Protein AF-0000000070344244 (afdb_homodimer)

Organism: NCBI:txid109376

Secondary structure (DSSP, 8-state):
---------GGGGSTTTTTHHHHHHHHHHHHHHHHHHHHHH--HHHHHHHHHHHT-GGGHHHHHHHHHHHHHTS-HHHHHHHHHHHHHHHHHT--HHHHHHHHHHHHS--/---------GGGGSTTTTTHHHHHHHHHHHHHHHHHHHHHH--HHHHHHHHHHHT-GGGHHHHHHHHHHHHHTS-HHHHHHHHHHHHHHHHHT--HHHHHHHHHHHHS--

Radius of gyration: 23.94 Å; Cα contacts (8 Å, |Δi|>4): 164; chains: 2; bounding box: 41×45×118 Å

Sequence (220 aa):
MAKGFSRVDQDAFKGGSDRIGGDLPRYKKDTVTIIQEYFLSDDILELIRSLENLGSLEYNSVFLKKLITLAMDRKNKEKEMASVLLSALHMEMFSTEDFINGFIMLLESTMAKGFSRVDQDAFKGGSDRIGGDLPRYKKDTVTIIQEYFLSDDILELIRSLENLGSLEYNSVFLKKLITLAMDRKNKEKEMASVLLSALHMEMFSTEDFINGFIMLLEST

pLDDT: mean 83.76, std 24.04, range [24.91, 98.75]

Structure (mmCIF, N/CA/C/O backbone):
data_AF-0000000070344244-model_v1
#
loop_
_entity.id
_entity.type
_entity.pdbx_description
1 polymer 'MI domain-containing protein'
#
loop_
_atom_site.group_PDB
_atom_site.id
_atom_site.type_symbol
_atom_site.label_atom_id
_atom_site.label_alt_id
_atom_site.label_comp_id
_atom_site.label_asym_id
_atom_site.label_entity_id
_atom_site.label_seq_id
_atom_site.pdbx_PDB_ins_code
_atom_site.Cartn_x
_atom_site.Cartn_y
_atom_site.Cartn_z
_atom_site.occupancy
_atom_site.B_iso_or_equiv
_atom_site.auth_seq_id
_atom_site.auth_comp_id
_atom_site.auth_asym_id
_atom_site.auth_atom_id
_atom_site.pdbx_PDB_model_num
ATOM 1 N N . MET A 1 1 ? 22.344 3.498 61.562 1 25.75 1 MET A N 1
ATOM 2 C CA . MET A 1 1 ? 22.719 4.395 60.469 1 25.75 1 MET A CA 1
ATOM 3 C C . MET A 1 1 ? 22.031 3.977 59.156 1 25.75 1 MET A C 1
ATOM 5 O O . MET A 1 1 ? 22.641 4.02 58.094 1 25.75 1 MET A O 1
ATOM 9 N N . ALA A 1 2 ? 20.844 3.326 59.219 1 33.41 2 ALA A N 1
ATOM 10 C CA . ALA A 1 2 ? 20.125 2.596 58.188 1 33.41 2 ALA A CA 1
ATOM 11 C C . ALA A 1 2 ? 19.531 3.551 57.156 1 33.41 2 ALA A C 1
ATOM 13 O O . ALA A 1 2 ? 18.656 4.359 57.469 1 33.41 2 ALA A O 1
ATOM 14 N N . LYS A 1 3 ? 20.469 4.062 56.188 1 31.09 3 LYS A N 1
ATOM 15 C CA . LYS A 1 3 ? 20.156 5.008 55.125 1 31.09 3 LYS A CA 1
ATOM 16 C C . LYS A 1 3 ? 18.891 4.602 54.375 1 31.09 3 LYS A C 1
ATOM 18 O O . LYS A 1 3 ? 18.578 3.416 54.281 1 31.09 3 LYS A O 1
ATOM 23 N N . GLY A 1 4 ? 17.828 5.527 54.25 1 28.33 4 GLY A N 1
ATOM 24 C CA . GLY A 1 4 ? 16.531 5.73 53.625 1 28.33 4 GLY A CA 1
ATOM 25 C C . GLY A 1 4 ? 16.516 5.367 52.156 1 28.33 4 GLY A C 1
ATOM 26 O O . GLY A 1 4 ? 17.297 5.902 51.375 1 28.33 4 GLY A O 1
ATOM 27 N N . PHE A 1 5 ? 16.312 4.094 51.781 1 34.47 5 PHE A N 1
ATOM 28 C CA . PHE A 1 5 ? 16.078 3.602 50.438 1 34.47 5 PHE A CA 1
ATOM 29 C C . PHE A 1 5 ? 15.109 4.512 49.688 1 34.47 5 PHE A C 1
ATOM 31 O O . PHE A 1 5 ? 13.984 4.723 50.125 1 34.47 5 PHE A O 1
ATOM 38 N N . SER A 1 6 ? 15.633 5.734 49.156 1 33.38 6 SER A N 1
ATOM 39 C CA . SER A 1 6 ? 14.961 6.723 48.312 1 33.38 6 SER A CA 1
ATOM 40 C C . SER A 1 6 ? 14.125 6.051 47.219 1 33.38 6 SER A C 1
ATOM 42 O O . SER A 1 6 ? 14.625 5.195 46.5 1 33.38 6 SER A O 1
ATOM 44 N N . ARG A 1 7 ? 12.828 5.852 47.406 1 29.38 7 ARG A N 1
ATOM 45 C CA . ARG A 1 7 ? 11.734 5.504 46.531 1 29.38 7 ARG A CA 1
ATOM 46 C C . ARG A 1 7 ? 11.836 6.266 45.219 1 29.38 7 ARG A C 1
ATOM 48 O O . ARG A 1 7 ? 11.727 7.492 45.188 1 29.38 7 ARG A O 1
ATOM 55 N N . VAL A 1 8 ? 12.797 5.902 44.312 1 34.31 8 VAL A N 1
ATOM 56 C CA . VAL A 1 8 ? 12.883 6.375 42.938 1 34.31 8 VAL A CA 1
ATOM 57 C C . VAL A 1 8 ? 11.492 6.426 42.312 1 34.31 8 VAL A C 1
ATOM 59 O O . VAL A 1 8 ? 10.734 5.453 42.406 1 34.31 8 VAL A O 1
ATOM 62 N N . ASP A 1 9 ? 10.828 7.664 42.281 1 32.53 9 ASP A N 1
ATOM 63 C CA . ASP A 1 9 ? 9.555 8.07 41.688 1 32.53 9 ASP A CA 1
ATOM 64 C C . ASP A 1 9 ? 9.438 7.566 40.25 1 32.53 9 ASP A C 1
ATOM 66 O O . ASP A 1 9 ? 10.258 7.902 39.406 1 32.53 9 ASP A O 1
ATOM 70 N N . GLN A 1 10 ? 9.031 6.359 40 1 33.34 10 GLN A N 1
ATOM 71 C CA . GLN A 1 10 ? 8.609 5.727 38.75 1 33.34 10 GLN A CA 1
ATOM 72 C C . GLN A 1 10 ? 7.703 6.648 37.938 1 33.34 10 GLN A C 1
ATOM 74 O O . GLN A 1 10 ? 7.105 6.227 36.938 1 33.34 10 GLN A O 1
ATOM 79 N N . ASP A 1 11 ? 7.266 7.828 38.469 1 34.16 11 ASP A N 1
ATOM 80 C CA . ASP A 1 11 ? 6.281 8.656 37.781 1 34.16 11 ASP A CA 1
ATOM 81 C C . ASP A 1 11 ? 6.836 9.18 36.469 1 34.16 11 ASP A C 1
ATOM 83 O O . ASP A 1 11 ? 6.148 9.898 35.75 1 34.16 11 ASP A O 1
ATOM 87 N N . ALA A 1 12 ? 8.18 9.234 36.344 1 34.59 12 ALA A N 1
ATOM 88 C CA . ALA A 1 12 ? 8.617 9.953 35.125 1 34.59 12 ALA A CA 1
ATOM 89 C C . ALA A 1 12 ? 8.086 9.289 33.875 1 34.59 12 ALA A C 1
ATOM 91 O O . ALA A 1 12 ? 8.156 9.867 32.781 1 34.59 12 ALA A O 1
ATOM 92 N N . PHE A 1 13 ? 7.949 7.957 33.875 1 37.44 13 PHE A N 1
ATOM 93 C CA . PHE A 1 13 ? 7.605 7.309 32.625 1 37.44 13 PHE A CA 1
ATOM 94 C C . PHE A 1 13 ? 6.172 7.629 32.219 1 37.44 13 PHE A C 1
ATOM 96 O O . PHE A 1 13 ? 5.734 7.273 31.125 1 37.44 13 PHE A O 1
ATOM 103 N N . LYS A 1 14 ? 5.18 7.953 33.031 1 38.22 14 LYS A N 1
ATOM 104 C CA . LYS A 1 14 ? 3.775 8.188 32.719 1 38.22 14 LYS A CA 1
ATOM 105 C C . LYS A 1 14 ? 3.6 9.453 31.875 1 38.22 14 LYS A C 1
ATOM 107 O O . LYS A 1 14 ? 2.494 9.75 31.422 1 38.22 14 LYS A O 1
ATOM 112 N N . GLY A 1 15 ? 4.34 10.492 32.188 1 35.44 15 GLY A N 1
ATOM 113 C CA . GLY A 1 15 ? 3.996 11.805 31.656 1 35.44 15 GLY A CA 1
ATOM 114 C C . GLY A 1 15 ? 3.934 11.844 30.141 1 35.44 15 GLY A C 1
ATOM 115 O O . GLY A 1 15 ? 3.445 12.82 29.562 1 35.44 15 GLY A O 1
ATOM 116 N N . GLY A 1 16 ? 4.961 11.367 29.484 1 36.56 16 GLY A N 1
ATOM 117 C CA . GLY A 1 16 ? 5.062 11.523 28.031 1 36.56 16 GLY A CA 1
ATOM 118 C C . GLY A 1 16 ? 4.004 10.75 27.281 1 36.56 16 GLY A C 1
ATOM 119 O O . GLY A 1 16 ? 4.016 10.719 26.047 1 36.56 16 GLY A O 1
ATOM 120 N N . SER A 1 17 ? 3.369 9.781 27.797 1 41.91 17 SER A N 1
ATOM 121 C CA . SER A 1 17 ? 2.416 8.883 27.156 1 41.91 17 SER A CA 1
ATOM 122 C C . SER A 1 17 ? 1.063 9.562 26.953 1 41.91 17 SER A C 1
ATOM 124 O O . SER A 1 17 ? 0.24 9.094 26.172 1 41.91 17 SER A O 1
ATOM 126 N N . ASP A 1 18 ? 0.574 10.336 27.766 1 43.12 18 ASP A N 1
ATOM 127 C CA . ASP A 1 18 ? -0.748 10.961 27.734 1 43.12 18 ASP A CA 1
ATOM 128 C C . ASP A 1 18 ? -0.855 11.969 26.594 1 43.12 18 ASP A C 1
ATOM 130 O O . ASP A 1 18 ? -1.958 12.328 26.172 1 43.12 18 ASP A O 1
ATOM 134 N N . ARG A 1 19 ? 0.099 12.906 26.281 1 43.28 19 ARG A N 1
ATOM 135 C CA . ARG A 1 19 ? 0.177 13.906 25.219 1 43.28 19 ARG A CA 1
ATOM 136 C C . ARG A 1 19 ? 0.345 13.25 23.859 1 43.28 19 ARG A C 1
ATOM 138 O O . ARG A 1 19 ? 0.252 13.914 22.828 1 43.28 19 ARG A O 1
ATOM 145 N N . ILE A 1 20 ? 0.837 12.102 23.688 1 48.81 20 ILE A N 1
ATOM 146 C CA . ILE A 1 20 ? 1.117 11.305 22.5 1 48.81 20 ILE A CA 1
ATOM 147 C C . ILE A 1 20 ? -0.194 10.891 21.828 1 48.81 20 ILE A C 1
ATOM 149 O O . ILE A 1 20 ? -0.322 10.961 20.609 1 48.81 20 ILE A O 1
ATOM 153 N N . GLY A 1 21 ? -1.173 10.555 22.719 1 53.34 21 GLY A N 1
ATOM 154 C CA . GLY A 1 21 ? -2.477 10.148 22.219 1 53.34 21 GLY A CA 1
ATOM 155 C C . GLY A 1 21 ? -3.27 11.289 21.625 1 53.34 21 GLY A C 1
ATOM 156 O O . GLY A 1 21 ? -4.086 11.078 20.719 1 53.34 21 GLY A O 1
ATOM 157 N N . GLY A 1 22 ? -3.082 12.516 22.156 1 59.22 22 GLY A N 1
ATOM 158 C CA . GLY A 1 22 ? -3.824 13.688 21.734 1 59.22 22 GLY A CA 1
ATOM 159 C 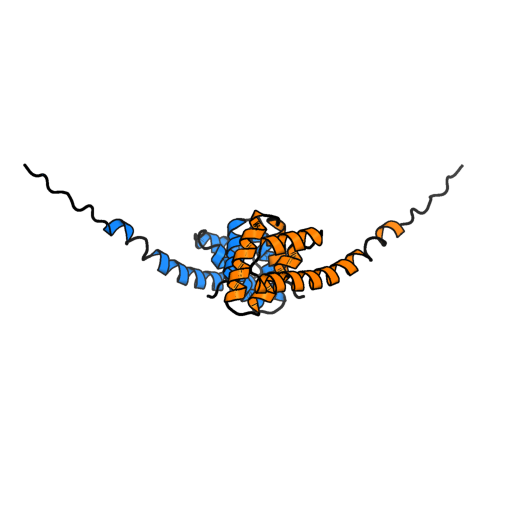C . GLY A 1 22 ? -3.416 14.188 20.359 1 59.22 22 GLY A C 1
ATOM 160 O O . GLY A 1 22 ? -4.234 14.742 19.625 1 59.22 22 GLY A O 1
ATOM 161 N N . ASP A 1 23 ? -2.174 13.797 20 1 83.56 23 ASP A N 1
ATOM 162 C CA . ASP A 1 23 ? -1.607 14.336 18.766 1 83.56 23 ASP A CA 1
ATOM 163 C C . ASP A 1 23 ? -2.088 13.547 17.547 1 83.56 23 ASP A C 1
ATOM 165 O O . ASP A 1 23 ? -2.305 14.117 16.484 1 83.56 23 ASP A O 1
ATOM 169 N N . LEU A 1 24 ? -2.535 12.312 17.859 1 89.69 24 LEU A N 1
ATOM 170 C CA . LEU A 1 24 ? -2.875 11.477 16.719 1 89.69 24 LEU A CA 1
ATOM 171 C C . LEU A 1 24 ? -4.25 11.844 16.156 1 89.69 24 LEU A C 1
ATOM 173 O O . LEU A 1 24 ? -4.414 11.992 14.945 1 89.69 24 LEU A O 1
ATOM 177 N N . PRO A 1 25 ? -5.207 12.078 16.984 1 91.5 25 PRO A N 1
ATOM 178 C CA . PRO A 1 25 ? -6.5 12.508 16.438 1 91.5 25 PRO A CA 1
ATOM 179 C C . PRO A 1 25 ? -6.414 13.828 15.68 1 91.5 25 PRO A C 1
ATOM 181 O O . PRO A 1 25 ? -7.062 13.992 14.648 1 91.5 25 PRO A O 1
ATOM 184 N N . ARG A 1 26 ? -5.727 14.672 16.266 1 93.06 26 ARG A N 1
ATOM 185 C CA . ARG A 1 26 ? -5.539 15.945 15.578 1 93.06 26 ARG A CA 1
ATOM 186 C C . ARG A 1 26 ? -4.809 15.75 14.25 1 93.06 26 ARG A C 1
ATOM 188 O O . ARG A 1 26 ? -5.18 16.344 13.234 1 93.06 26 ARG A O 1
ATOM 195 N N . TYR A 1 27 ? -3.797 14.977 14.312 1 95.81 27 TYR A N 1
ATOM 196 C CA . TYR A 1 27 ? -3.049 14.68 13.094 1 95.81 27 TYR A CA 1
ATOM 197 C C . TYR A 1 27 ? -3.967 14.117 12.016 1 95.81 27 TYR A C 1
ATOM 199 O O . TYR A 1 27 ? -3.891 14.523 10.852 1 95.81 27 TYR A O 1
ATOM 207 N N . LYS A 1 28 ? -4.832 13.219 12.352 1 96.19 28 LYS A N 1
ATOM 208 C CA . LYS A 1 28 ? -5.758 12.602 11.406 1 96.19 28 LYS A CA 1
ATOM 209 C C . LYS A 1 28 ? -6.684 13.633 10.781 1 96.19 28 LYS A C 1
ATOM 211 O O . LYS A 1 28 ? -6.906 13.625 9.57 1 96.19 28 LYS A O 1
ATOM 216 N N . LYS A 1 29 ? -7.168 14.477 11.594 1 96.25 29 LYS A N 1
ATOM 217 C CA . LYS A 1 29 ? -8.031 15.539 11.078 1 96.25 29 LYS A CA 1
ATOM 218 C C . LYS A 1 29 ? -7.273 16.453 10.125 1 96.25 29 LYS A C 1
ATOM 220 O O . LYS A 1 29 ? -7.773 16.781 9.047 1 96.25 29 LYS A O 1
ATOM 225 N N . ASP A 1 30 ? -6.113 16.812 10.531 1 97.06 30 ASP A N 1
ATOM 226 C CA . ASP A 1 30 ? -5.309 17.719 9.711 1 97.06 30 ASP A CA 1
ATOM 227 C C . ASP A 1 30 ? -4.941 17.062 8.383 1 97.06 30 ASP A C 1
ATOM 229 O O . ASP A 1 30 ? -4.973 17.719 7.336 1 97.06 30 ASP A O 1
ATOM 233 N N . THR A 1 31 ? -4.613 15.828 8.414 1 97.62 31 THR A N 1
ATOM 234 C CA . THR A 1 31 ? -4.203 15.164 7.184 1 97.62 31 THR A CA 1
ATOM 235 C C . THR A 1 31 ? -5.383 15.008 6.227 1 97.62 31 THR A C 1
ATOM 237 O O . THR A 1 31 ? -5.215 15.109 5.008 1 97.62 31 THR A O 1
ATOM 240 N N . VAL A 1 32 ? -6.582 14.75 6.758 1 98.06 32 VAL A N 1
ATOM 241 C CA . VAL A 1 32 ? -7.762 14.711 5.906 1 98.06 32 VAL A CA 1
ATOM 242 C C . VAL A 1 32 ? -7.918 16.047 5.176 1 98.06 32 VAL A C 1
ATOM 244 O O . VAL A 1 32 ? -8.156 16.078 3.967 1 98.06 32 VAL A O 1
ATOM 247 N N . THR A 1 33 ? -7.75 17.109 5.922 1 98.38 33 THR A N 1
ATOM 248 C CA . THR A 1 33 ? -7.832 18.438 5.34 1 98.38 33 THR A CA 1
ATOM 249 C C . THR A 1 33 ? -6.758 18.641 4.277 1 98.38 33 THR A C 1
ATOM 251 O O . THR A 1 33 ? -7.039 19.125 3.184 1 98.38 33 THR A O 1
ATOM 254 N N . ILE A 1 34 ? -5.555 18.234 4.527 1 98.69 34 ILE A N 1
ATOM 255 C CA . ILE A 1 34 ? -4.422 18.375 3.621 1 98.69 34 ILE A CA 1
ATOM 256 C C . ILE A 1 34 ? -4.68 17.594 2.342 1 98.69 34 ILE A C 1
ATOM 258 O O . ILE A 1 34 ? -4.449 18.094 1.238 1 98.69 34 ILE A O 1
ATOM 262 N N . ILE A 1 35 ? -5.223 16.406 2.455 1 98.75 35 ILE A N 1
ATOM 263 C CA . ILE A 1 35 ? -5.496 15.547 1.307 1 98.75 35 ILE A CA 1
ATOM 264 C C . ILE A 1 35 ? -6.617 16.156 0.467 1 98.75 35 ILE A C 1
ATOM 266 O O . ILE A 1 35 ? -6.531 16.188 -0.763 1 98.75 35 ILE A O 1
ATOM 270 N N . GLN A 1 36 ? -7.648 16.641 1.108 1 98.56 36 GLN A N 1
ATOM 271 C CA . GLN A 1 36 ? -8.766 17.266 0.404 1 98.56 36 GLN A CA 1
ATOM 272 C C . GLN A 1 36 ? -8.312 18.5 -0.362 1 98.56 36 GLN A C 1
ATOM 274 O O . GLN A 1 36 ? -8.742 18.734 -1.496 1 98.56 36 GLN A O 1
ATOM 279 N N . GLU A 1 37 ? -7.508 19.312 0.278 1 98.69 37 GLU A N 1
ATOM 280 C CA . GLU A 1 37 ? -6.945 20.469 -0.4 1 98.69 37 GLU A CA 1
ATOM 281 C C . GLU A 1 37 ? -6.137 20.062 -1.626 1 98.69 37 GLU A C 1
ATOM 283 O O . GLU A 1 37 ? -6.211 20.703 -2.674 1 98.69 37 GLU A O 1
ATOM 288 N N . TYR A 1 38 ? -5.34 18.984 -1.46 1 98.75 38 TYR A N 1
ATOM 289 C CA . TYR A 1 38 ? -4.582 18.484 -2.596 1 98.75 38 TYR A CA 1
ATOM 290 C C . TYR A 1 38 ? -5.508 18.047 -3.721 1 98.75 38 TYR A C 1
ATOM 292 O O . TYR A 1 38 ? -5.266 18.344 -4.891 1 98.75 38 TYR A O 1
ATOM 300 N N . PHE A 1 39 ? -6.59 17.375 -3.461 1 98.5 39 PHE A N 1
ATOM 301 C CA . PHE A 1 39 ? -7.539 16.906 -4.465 1 98.5 39 PHE A CA 1
ATOM 302 C C . PHE A 1 39 ? -8.195 18.078 -5.176 1 98.5 39 PHE A C 1
ATOM 304 O O . PHE A 1 39 ? -8.617 17.953 -6.328 1 98.5 39 PHE A O 1
ATOM 311 N N . LEU A 1 40 ? -8.273 19.156 -4.527 1 97.94 40 LEU A N 1
ATOM 312 C CA . LEU A 1 40 ? -8.898 20.344 -5.105 1 97.94 40 LEU A CA 1
ATOM 313 C C . LEU A 1 40 ? -7.895 21.125 -5.957 1 97.94 40 LEU A C 1
ATOM 315 O O . LEU A 1 40 ? -8.25 21.641 -7.02 1 97.94 40 LEU A O 1
ATOM 319 N N . SER A 1 41 ? -6.637 21.172 -5.539 1 97.81 41 SER A N 1
ATOM 320 C CA . SER A 1 41 ? -5.676 22.109 -6.133 1 97.81 41 SER A CA 1
ATOM 321 C C . SER A 1 41 ? -4.699 21.375 -7.047 1 97.81 41 SER A C 1
ATOM 323 O O . SER A 1 41 ? -4.023 22 -7.867 1 97.81 41 SER A O 1
ATOM 325 N N . ASP A 1 42 ? -4.441 20 -6.773 1 98 42 ASP A N 1
ATOM 326 C CA . ASP A 1 42 ? -3.457 19.203 -7.496 1 98 42 ASP A CA 1
ATOM 327 C C . ASP A 1 42 ? -2.047 19.75 -7.285 1 98 42 ASP A C 1
ATOM 329 O O . ASP A 1 42 ? -1.225 19.734 -8.203 1 98 42 ASP A O 1
ATOM 333 N N . ASP A 1 43 ? -1.832 20.297 -6.141 1 98.5 43 ASP A N 1
ATOM 334 C CA . ASP A 1 43 ? -0.55 20.906 -5.816 1 98.5 43 ASP A CA 1
ATOM 335 C C . ASP A 1 43 ? 0.234 20.062 -4.824 1 98.5 43 ASP A C 1
ATOM 337 O O . ASP A 1 43 ? 0.048 20.172 -3.609 1 98.5 43 ASP A O 1
ATOM 341 N N . ILE A 1 44 ? 1.18 19.297 -5.32 1 98.31 44 ILE A N 1
ATOM 342 C CA . ILE A 1 44 ? 1.96 18.359 -4.516 1 98.31 44 ILE A CA 1
ATOM 343 C C . ILE A 1 44 ? 2.904 19.141 -3.6 1 98.31 44 ILE A C 1
ATOM 345 O O . ILE A 1 44 ? 3.094 18.766 -2.439 1 98.31 44 ILE A O 1
ATOM 349 N N . LEU A 1 45 ? 3.543 20.234 -4.094 1 97.94 45 LEU A N 1
ATOM 350 C CA . LEU A 1 45 ? 4.48 21.016 -3.307 1 97.94 45 LEU A CA 1
ATOM 351 C C . LEU A 1 45 ? 3.799 21.609 -2.076 1 97.94 45 LEU A C 1
ATOM 353 O O . LEU A 1 45 ? 4.375 21.625 -0.988 1 97.94 45 LEU A O 1
ATOM 357 N N . GLU A 1 46 ? 2.604 22.141 -2.32 1 98.31 46 GLU A N 1
ATOM 358 C CA . GLU A 1 46 ? 1.841 22.672 -1.19 1 98.31 46 GLU A CA 1
ATOM 359 C C . GLU A 1 46 ? 1.528 21.562 -0.18 1 98.31 46 GLU A C 1
ATOM 361 O O . GLU A 1 46 ? 1.604 21.781 1.03 1 98.31 46 GLU A O 1
ATOM 366 N N . LEU A 1 47 ? 1.101 20.391 -0.617 1 98.56 47 LEU A N 1
ATOM 367 C CA . LEU A 1 47 ? 0.833 19.266 0.28 1 98.56 47 LEU A CA 1
ATOM 368 C C . LEU A 1 47 ? 2.076 18.906 1.09 1 98.56 47 LEU A C 1
ATOM 370 O O . LEU A 1 47 ? 1.999 18.75 2.311 1 98.56 47 LEU A O 1
ATOM 374 N N . ILE A 1 48 ? 3.25 18.781 0.442 1 97.88 48 ILE A N 1
ATOM 375 C CA . ILE A 1 48 ? 4.5 18.438 1.111 1 97.88 48 ILE A CA 1
ATOM 376 C C . ILE A 1 48 ? 4.82 19.484 2.178 1 97.88 48 ILE A C 1
ATOM 378 O O . ILE A 1 48 ? 5.172 19.141 3.307 1 97.88 48 ILE A O 1
ATOM 382 N N . ARG A 1 49 ? 4.719 20.766 1.825 1 97.38 49 ARG A N 1
ATOM 383 C CA . ARG A 1 49 ? 4.957 21.828 2.787 1 97.38 49 ARG A CA 1
ATOM 384 C C . ARG A 1 49 ? 4.023 21.703 3.986 1 97.38 49 ARG A C 1
ATOM 386 O O . ARG A 1 49 ? 4.438 21.922 5.129 1 97.38 49 ARG A O 1
ATOM 393 N N . SER A 1 50 ? 2.717 21.422 3.734 1 97.88 50 SER A N 1
ATOM 394 C CA . SER A 1 50 ? 1.736 21.266 4.805 1 97.88 50 SER A CA 1
ATOM 395 C C . SER A 1 50 ? 2.115 20.109 5.734 1 97.88 50 SER A C 1
ATOM 397 O O . SER A 1 50 ? 2.01 20.234 6.957 1 97.88 50 SER A O 1
ATOM 399 N N . LEU A 1 51 ? 2.604 19.016 5.199 1 97.5 51 LEU A N 1
ATOM 400 C CA . LEU A 1 51 ? 3.033 17.875 6.008 1 97.5 51 LEU A CA 1
ATOM 401 C C . LEU A 1 51 ? 4.277 18.234 6.816 1 97.5 51 LEU A C 1
ATOM 403 O O . LEU A 1 51 ? 4.402 17.828 7.977 1 97.5 51 LEU A O 1
ATOM 407 N N . GLU A 1 52 ? 5.207 18.938 6.199 1 96 52 GLU A N 1
ATOM 408 C CA . GLU A 1 52 ? 6.406 19.375 6.906 1 96 52 GLU A CA 1
ATOM 409 C C . GLU A 1 52 ? 6.055 20.266 8.102 1 96 52 GLU A C 1
ATOM 411 O O . GLU A 1 52 ? 6.668 20.156 9.164 1 96 52 GLU A O 1
ATOM 416 N N . ASN A 1 53 ? 5.09 21.109 7.895 1 95.94 53 ASN A N 1
ATOM 417 C CA . ASN A 1 53 ? 4.648 22.016 8.953 1 95.94 53 ASN A CA 1
ATOM 418 C C . ASN A 1 53 ? 4.008 21.25 10.109 1 95.94 53 ASN A C 1
ATOM 420 O O . ASN A 1 53 ? 4.117 21.672 11.266 1 95.94 53 ASN A O 1
ATOM 424 N N . LEU A 1 54 ? 3.324 20.156 9.789 1 94.19 54 LEU A N 1
ATOM 425 C CA . LEU A 1 54 ? 2.773 19.328 10.852 1 94.19 54 LEU A CA 1
ATOM 426 C C . LEU A 1 54 ? 3.889 18.703 11.695 1 94.19 54 LEU A C 1
ATOM 428 O O . LEU A 1 54 ? 3.719 18.5 12.898 1 94.19 54 LEU A O 1
ATOM 432 N N . GLY A 1 55 ? 5.074 18.359 11.086 1 89.75 55 GLY A N 1
ATOM 433 C CA . GLY A 1 55 ? 6.25 17.891 11.805 1 89.75 55 GLY A CA 1
ATOM 434 C C . GLY A 1 55 ? 6.062 16.531 12.438 1 89.75 55 GLY A C 1
ATOM 435 O O . GLY A 1 55 ? 6.598 16.25 13.508 1 89.75 55 GLY A O 1
ATOM 436 N N . SER A 1 56 ? 5.316 15.688 11.898 1 91.25 56 SER A N 1
ATOM 437 C CA . SER A 1 56 ? 4.961 14.406 12.508 1 91.25 56 SER A CA 1
ATOM 438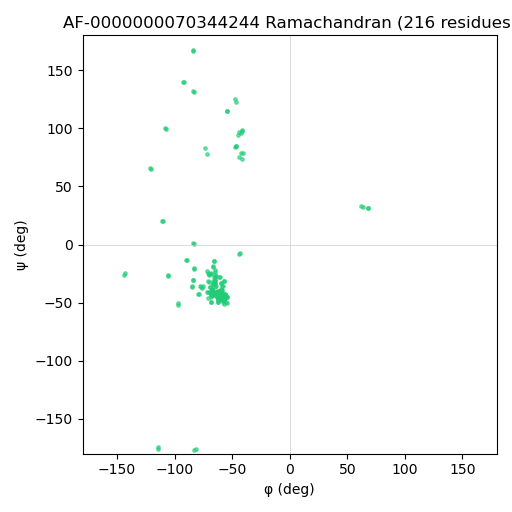 C C . SER A 1 56 ? 5.387 13.242 11.625 1 91.25 56 SER A C 1
ATOM 440 O O . SER A 1 56 ? 4.562 12.406 11.25 1 91.25 56 SER A O 1
ATOM 442 N N . LEU A 1 57 ? 6.598 13.062 11.445 1 92.31 57 LEU A N 1
ATOM 443 C CA . LEU A 1 57 ? 7.141 12.016 10.586 1 92.31 57 LEU A CA 1
ATOM 444 C C . LEU A 1 57 ? 6.738 10.633 11.094 1 92.31 57 LEU A C 1
ATOM 446 O O . LEU A 1 57 ? 6.633 9.688 10.305 1 92.31 57 LEU A O 1
ATOM 450 N N . GLU A 1 58 ? 6.551 10.656 12.43 1 94.56 58 GLU A N 1
ATOM 451 C CA . GLU A 1 58 ? 6.219 9.375 13.039 1 94.56 58 GLU A CA 1
ATOM 452 C C . GLU A 1 58 ? 4.855 8.875 12.57 1 94.56 58 GLU A C 1
ATOM 454 O O . GLU A 1 58 ? 4.527 7.699 12.734 1 94.56 58 GLU A O 1
ATOM 459 N N . TYR A 1 59 ? 4.004 9.727 11.922 1 96.44 59 TYR A N 1
ATOM 460 C CA . TYR A 1 59 ? 2.65 9.359 11.531 1 96.44 59 TYR A CA 1
ATOM 461 C C . TYR A 1 59 ? 2.535 9.242 10.016 1 96.44 59 TYR A C 1
ATOM 463 O O . TYR A 1 59 ? 1.432 9.273 9.469 1 96.44 59 TYR A O 1
ATOM 471 N N . ASN A 1 60 ? 3.623 9.078 9.352 1 97 60 ASN A N 1
ATOM 472 C CA . ASN A 1 60 ? 3.617 8.969 7.895 1 97 60 ASN A CA 1
ATOM 473 C C . ASN A 1 60 ? 2.773 7.785 7.426 1 97 60 ASN A C 1
ATOM 475 O O . ASN A 1 60 ? 2.062 7.883 6.422 1 97 60 ASN A O 1
ATOM 479 N N . SER A 1 61 ? 2.867 6.711 8.172 1 97.19 61 SER A N 1
ATOM 480 C CA . SER A 1 61 ? 2.082 5.535 7.809 1 97.19 61 SER A CA 1
ATOM 481 C C . SER A 1 61 ? 0.587 5.812 7.918 1 97.19 61 SER A C 1
ATOM 483 O O . SER A 1 61 ? -0.198 5.355 7.086 1 97.19 61 SER A O 1
ATOM 485 N N . VAL A 1 62 ? 0.197 6.582 8.875 1 97 62 VAL A N 1
ATOM 486 C CA . VAL A 1 62 ? -1.197 6.965 9.07 1 97 62 VAL A CA 1
ATOM 487 C C . VAL A 1 62 ? -1.662 7.844 7.914 1 97 62 VAL A C 1
ATOM 489 O O . VAL A 1 62 ? -2.775 7.676 7.406 1 97 62 VAL A O 1
ATOM 492 N N . PHE A 1 63 ? -0.797 8.766 7.523 1 98 63 PHE A N 1
ATOM 493 C CA . PHE A 1 63 ? -1.108 9.617 6.379 1 98 63 PHE A CA 1
ATOM 494 C C . PHE A 1 63 ? -1.391 8.773 5.141 1 98 63 PHE A C 1
ATOM 496 O O . PHE A 1 63 ? -2.369 9.016 4.43 1 98 63 PHE A O 1
ATOM 503 N N . LEU A 1 64 ? -0.551 7.797 4.887 1 97.94 64 LEU A N 1
ATOM 504 C CA . LEU A 1 64 ? -0.695 6.953 3.707 1 97.94 64 LEU A CA 1
ATOM 505 C C . LEU A 1 64 ? -2.01 6.184 3.748 1 97.94 64 LEU A C 1
ATOM 507 O O . LEU A 1 64 ? -2.715 6.094 2.74 1 97.94 64 LEU A O 1
ATOM 511 N N . LYS A 1 65 ? -2.305 5.652 4.836 1 97.06 65 LYS A N 1
ATOM 512 C CA . LYS A 1 65 ? -3.578 4.957 4.98 1 97.06 65 LYS A CA 1
ATOM 513 C C . LYS A 1 65 ? -4.75 5.883 4.668 1 97.06 65 LYS A C 1
ATOM 515 O O . LYS A 1 65 ? -5.656 5.512 3.918 1 97.06 65 LYS A O 1
ATOM 520 N N . LYS A 1 66 ? -4.773 7.086 5.211 1 97.06 66 LYS A N 1
ATOM 521 C CA . LYS A 1 66 ? -5.863 8.039 5.004 1 97.06 66 LYS A CA 1
ATOM 522 C C . LYS A 1 66 ? -5.973 8.438 3.537 1 97.06 66 LYS A C 1
ATOM 524 O O . LYS A 1 66 ? -7.074 8.547 2.998 1 97.06 66 LYS A O 1
ATOM 529 N N . LEU A 1 67 ? -4.816 8.703 2.969 1 98.31 67 LEU A N 1
ATOM 530 C CA . LEU A 1 67 ? -4.801 9.078 1.559 1 98.31 67 LEU A CA 1
ATOM 531 C C . LEU A 1 67 ? -5.484 8.016 0.705 1 98.31 67 LEU A C 1
ATOM 533 O O . LEU A 1 67 ? -6.363 8.336 -0.101 1 98.31 67 LEU A O 1
ATOM 537 N N . ILE A 1 68 ? -5.137 6.75 0.869 1 97.31 68 ILE A N 1
ATOM 538 C CA . ILE A 1 68 ? -5.656 5.656 0.05 1 97.31 68 ILE A CA 1
ATOM 539 C C . ILE A 1 68 ? -7.145 5.461 0.332 1 97.31 68 ILE A C 1
ATOM 541 O O . ILE A 1 68 ? -7.945 5.332 -0.596 1 97.31 68 ILE A O 1
ATOM 545 N N . THR A 1 69 ? -7.492 5.5 1.611 1 95.81 69 THR A N 1
ATOM 546 C CA . THR A 1 69 ? -8.891 5.301 1.982 1 95.81 69 THR A CA 1
ATOM 547 C C . THR A 1 69 ? -9.766 6.398 1.388 1 95.81 69 THR A C 1
ATOM 549 O O . THR A 1 69 ? -10.836 6.113 0.836 1 95.81 69 THR A O 1
ATOM 552 N N . LEU A 1 70 ? -9.328 7.605 1.477 1 97.31 70 LEU A N 1
ATOM 553 C CA . LEU A 1 70 ? -10.102 8.719 0.94 1 97.31 70 LEU A CA 1
ATOM 554 C C . LEU A 1 70 ? -10.203 8.633 -0.58 1 97.31 70 LEU A C 1
ATOM 556 O O . LEU A 1 70 ? -11.258 8.898 -1.155 1 97.31 70 LEU A O 1
ATOM 560 N N . ALA A 1 71 ? -9.109 8.305 -1.187 1 97.75 71 ALA A N 1
ATOM 561 C CA . ALA A 1 71 ? -9.094 8.211 -2.645 1 97.75 71 ALA A CA 1
ATOM 562 C C . ALA A 1 71 ? -10.023 7.102 -3.129 1 97.75 71 ALA A C 1
ATOM 564 O O . ALA A 1 71 ? -10.734 7.27 -4.125 1 97.75 71 ALA A O 1
ATOM 565 N N . MET A 1 72 ? -10.047 6 -2.512 1 93.5 72 MET A N 1
ATOM 566 C CA . MET A 1 72 ? -10.836 4.84 -2.92 1 93.5 72 MET A CA 1
ATOM 567 C C . MET A 1 72 ? -12.328 5.137 -2.822 1 93.5 72 MET A C 1
ATOM 569 O O . MET A 1 72 ? -13.141 4.512 -3.512 1 93.5 72 MET A O 1
ATOM 573 N N . ASP A 1 73 ? -12.672 6.031 -1.928 1 94.12 73 ASP A N 1
ATOM 574 C CA . ASP A 1 73 ? -14.062 6.406 -1.706 1 94.12 73 ASP A CA 1
ATOM 575 C C . ASP A 1 73 ? -14.516 7.477 -2.697 1 94.12 73 ASP A C 1
ATOM 577 O O . ASP A 1 73 ? -15.672 7.891 -2.691 1 94.12 73 ASP A O 1
ATOM 581 N N . ARG A 1 74 ? -13.633 7.887 -3.594 1 94.06 74 ARG A N 1
ATOM 582 C CA . ARG A 1 74 ? -13.914 8.969 -4.531 1 94.06 74 ARG A CA 1
ATOM 583 C C . ARG A 1 74 ? -13.945 8.453 -5.969 1 94.06 74 ARG A C 1
ATOM 585 O O . ARG A 1 74 ? -14.039 7.25 -6.199 1 94.06 74 ARG A O 1
ATOM 592 N N . LYS A 1 75 ? -14.078 9.398 -6.906 1 94.38 75 LYS A N 1
ATOM 593 C CA . LYS A 1 75 ? -14.125 9.047 -8.328 1 94.38 75 LYS A CA 1
ATOM 594 C C . LYS A 1 75 ? -12.719 8.867 -8.891 1 94.38 75 LYS A C 1
ATOM 596 O O . LYS A 1 75 ? -11.734 8.906 -8.148 1 94.38 75 LYS A O 1
ATOM 601 N N . ASN A 1 76 ? -12.57 8.609 -10.172 1 95.56 76 ASN A N 1
ATOM 602 C CA . ASN A 1 76 ? -11.32 8.234 -10.828 1 95.56 76 ASN A CA 1
ATOM 603 C C . ASN A 1 76 ? -10.297 9.367 -10.781 1 95.56 76 ASN A C 1
ATOM 605 O O . ASN A 1 76 ? -9.094 9.117 -10.688 1 95.56 76 ASN A O 1
ATOM 609 N N . LYS A 1 77 ? -10.742 10.539 -10.789 1 96.25 77 LYS A N 1
ATOM 610 C CA . LYS A 1 77 ? -9.82 11.672 -10.789 1 96.25 77 LYS A CA 1
ATOM 611 C C . LYS A 1 77 ? -8.977 11.688 -9.516 1 96.25 77 LYS A C 1
ATOM 613 O O . LYS A 1 77 ? -7.75 11.766 -9.578 1 96.25 77 LYS A O 1
ATOM 618 N N . GLU A 1 78 ? -9.641 11.562 -8.336 1 97.94 78 GLU A N 1
ATOM 619 C CA . GLU A 1 78 ? -8.938 11.578 -7.062 1 97.94 78 GLU A CA 1
ATOM 620 C C . GLU A 1 78 ? -8.031 10.352 -6.918 1 97.94 78 GLU A C 1
ATOM 622 O O . GLU A 1 78 ? -6.965 10.43 -6.312 1 97.94 78 GLU A O 1
ATOM 627 N N . LYS A 1 79 ? -8.453 9.234 -7.453 1 97.88 79 LYS A N 1
ATOM 628 C CA . LYS A 1 79 ? -7.609 8.047 -7.445 1 97.88 79 LYS A CA 1
ATOM 629 C C . LYS A 1 79 ? -6.324 8.273 -8.234 1 97.88 79 LYS A C 1
ATOM 631 O O . LYS A 1 79 ? -5.238 7.91 -7.785 1 97.88 79 LYS A O 1
ATOM 636 N N . GLU A 1 80 ? -6.531 8.82 -9.391 1 97.75 80 GLU A N 1
ATOM 637 C CA . GLU A 1 80 ? -5.375 9.148 -10.219 1 97.75 80 GLU A CA 1
ATOM 638 C C . GLU A 1 80 ? -4.453 10.141 -9.508 1 97.75 80 GLU A C 1
ATOM 640 O O . GLU A 1 80 ? -3.236 9.961 -9.484 1 97.75 80 GLU A O 1
ATOM 645 N N . MET A 1 81 ? -4.992 11.141 -8.914 1 97.69 81 MET A N 1
ATOM 646 C CA . MET A 1 81 ? -4.199 12.125 -8.188 1 97.69 81 MET A CA 1
ATOM 647 C C . MET A 1 81 ? -3.463 11.477 -7.02 1 97.69 81 MET A C 1
ATOM 649 O O . MET A 1 81 ? -2.297 11.789 -6.77 1 97.69 81 MET A O 1
ATOM 653 N N . ALA A 1 82 ? -4.121 10.586 -6.34 1 98.5 82 ALA A N 1
ATOM 654 C CA . ALA A 1 82 ? -3.498 9.883 -5.223 1 98.5 82 ALA A CA 1
ATOM 655 C C . ALA A 1 82 ? -2.33 9.023 -5.695 1 98.5 82 ALA A C 1
ATOM 657 O O . ALA A 1 82 ? -1.303 8.938 -5.02 1 98.5 82 ALA A O 1
ATOM 658 N N . SER A 1 83 ? -2.506 8.305 -6.797 1 97.75 83 SER A N 1
ATOM 659 C CA . SER A 1 83 ? -1.43 7.484 -7.332 1 97.75 83 SER A CA 1
ATOM 660 C C . SER A 1 83 ? -0.192 8.32 -7.637 1 97.75 83 SER A C 1
ATOM 662 O O . SER A 1 83 ? 0.932 7.902 -7.348 1 97.75 83 SER A O 1
ATOM 664 N N . VAL A 1 84 ? -0.405 9.508 -8.258 1 97.12 84 VAL A N 1
ATOM 665 C CA . VAL A 1 84 ? 0.696 10.422 -8.547 1 97.12 84 VAL A CA 1
ATOM 666 C C . VAL A 1 84 ? 1.349 10.875 -7.238 1 97.12 84 VAL A C 1
ATOM 668 O O . VAL A 1 84 ? 2.576 10.898 -7.129 1 97.12 84 VAL A O 1
ATOM 671 N N . LEU A 1 85 ? 0.553 11.219 -6.285 1 98.31 85 LEU A N 1
ATOM 672 C CA . LEU A 1 85 ? 1.052 11.688 -4.996 1 98.31 85 LEU A CA 1
ATOM 673 C C . LEU A 1 85 ? 1.883 10.609 -4.309 1 98.31 85 LEU A C 1
ATOM 675 O O . LEU A 1 85 ? 2.945 10.898 -3.756 1 98.31 85 LEU A O 1
ATOM 679 N N . LEU A 1 86 ? 1.455 9.359 -4.316 1 97.75 86 LEU A N 1
ATOM 680 C CA . LEU A 1 86 ? 2.199 8.25 -3.723 1 97.75 86 LEU A CA 1
ATOM 681 C C . LEU A 1 86 ? 3.602 8.164 -4.316 1 97.75 86 LEU A C 1
ATOM 683 O O . LEU A 1 86 ? 4.578 7.988 -3.584 1 97.75 86 LEU A O 1
ATOM 687 N N . SER A 1 87 ? 3.668 8.281 -5.516 1 96.06 87 SER A N 1
ATOM 688 C CA . SER A 1 87 ? 4.957 8.242 -6.199 1 96.06 87 SER A CA 1
ATOM 689 C C . SER A 1 87 ? 5.859 9.383 -5.742 1 96.06 87 SER A C 1
ATOM 691 O O . SER A 1 87 ? 7.039 9.172 -5.457 1 96.06 87 SER A O 1
ATOM 693 N N . ALA A 1 88 ? 5.305 10.555 -5.703 1 97 88 ALA A N 1
ATOM 694 C CA . ALA A 1 88 ? 6.074 11.727 -5.297 1 97 88 ALA A CA 1
ATOM 695 C C . ALA A 1 88 ? 6.559 11.586 -3.855 1 97 88 ALA A C 1
ATOM 697 O O . ALA A 1 88 ? 7.715 11.891 -3.553 1 97 88 ALA A O 1
ATOM 698 N N . LEU A 1 89 ? 5.707 11.141 -2.961 1 97.38 89 LEU A N 1
ATOM 699 C CA . LEU A 1 89 ? 6.051 11.016 -1.549 1 97.38 89 LEU A CA 1
ATOM 700 C C . LEU A 1 89 ? 7.164 9.984 -1.351 1 97.38 89 LEU A C 1
ATOM 702 O O . LEU A 1 89 ? 8.023 10.156 -0.479 1 97.38 89 LEU A O 1
ATOM 706 N N . HIS A 1 90 ? 7.098 8.906 -2.062 1 95.81 90 HIS A N 1
ATOM 707 C CA . HIS A 1 90 ? 8.133 7.879 -1.979 1 95.81 90 HIS A CA 1
ATOM 708 C C . HIS A 1 90 ? 9.5 8.445 -2.338 1 95.81 90 HIS A C 1
ATOM 710 O O . HIS A 1 90 ? 10.508 8.07 -1.74 1 95.81 90 HIS A O 1
ATOM 716 N N . MET A 1 91 ? 9.578 9.344 -3.26 1 93.25 91 MET A N 1
ATOM 717 C CA . MET A 1 91 ? 10.828 9.922 -3.729 1 93.25 91 MET A CA 1
ATOM 718 C C . MET A 1 91 ? 11.273 11.07 -2.826 1 93.25 91 MET A C 1
ATOM 720 O O . MET A 1 91 ? 12.469 11.312 -2.664 1 93.25 91 MET A O 1
ATOM 724 N N . GLU A 1 92 ? 10.344 11.734 -2.25 1 91.81 92 GLU A N 1
ATOM 725 C CA . GLU A 1 92 ? 10.664 12.984 -1.571 1 91.81 92 GLU A CA 1
ATOM 726 C C . GLU A 1 92 ? 10.844 12.766 -0.072 1 91.81 92 GLU A C 1
ATOM 728 O O . GLU A 1 92 ? 11.844 13.211 0.508 1 91.81 92 GLU A O 1
ATOM 733 N N . MET A 1 93 ? 9.969 12.164 0.641 1 93 93 MET A N 1
ATOM 734 C CA . MET A 1 93 ? 10.008 12.336 2.09 1 93 93 MET A CA 1
ATOM 735 C C . MET A 1 93 ? 9.641 11.039 2.803 1 93 93 MET A C 1
ATOM 737 O O . MET A 1 93 ? 10.094 10.789 3.924 1 93 93 MET A O 1
ATOM 741 N N . PHE A 1 94 ? 8.938 10.172 2.23 1 96.62 94 PHE A N 1
ATOM 742 C CA . PHE A 1 94 ? 8.508 8.969 2.93 1 96.62 94 PHE A CA 1
ATOM 743 C C . PHE A 1 94 ? 9.492 7.828 2.693 1 96.62 94 PHE A C 1
ATOM 745 O O . PHE A 1 94 ? 9.977 7.641 1.576 1 96.62 94 PHE A O 1
ATOM 752 N N . SER A 1 95 ? 9.742 7.09 3.73 1 95.44 95 SER A N 1
ATOM 753 C CA . SER A 1 95 ? 10.633 5.941 3.635 1 95.44 95 SER A CA 1
ATOM 754 C C . SER A 1 95 ? 9.898 4.703 3.141 1 95.44 95 SER A C 1
ATOM 756 O O . SER A 1 95 ? 8.664 4.68 3.107 1 95.44 95 SER A O 1
ATOM 758 N N . THR A 1 96 ? 10.648 3.711 2.773 1 94.44 96 THR A N 1
ATOM 759 C CA . THR A 1 96 ? 10.086 2.406 2.438 1 94.44 96 THR A CA 1
ATOM 760 C C . THR A 1 96 ? 9.266 1.854 3.598 1 94.44 96 THR A C 1
ATOM 762 O O . THR A 1 96 ? 8.188 1.303 3.391 1 94.44 96 THR A O 1
ATOM 765 N N . GLU A 1 97 ? 9.797 2.008 4.734 1 95.5 97 GLU A N 1
ATOM 766 C CA . GLU A 1 97 ? 9.102 1.524 5.922 1 95.5 97 GLU A CA 1
ATOM 767 C C . GLU A 1 97 ? 7.758 2.232 6.102 1 95.5 97 GLU A C 1
ATOM 769 O O . GLU A 1 97 ? 6.766 1.606 6.477 1 95.5 97 GLU A O 1
ATOM 774 N N . ASP A 1 98 ? 7.746 3.496 5.879 1 97.12 98 ASP A N 1
ATOM 775 C CA . ASP A 1 98 ? 6.484 4.227 5.926 1 97.12 98 ASP A CA 1
ATOM 776 C C . ASP A 1 98 ? 5.453 3.602 4.992 1 97.12 98 ASP A C 1
ATOM 778 O O . ASP A 1 98 ? 4.301 3.4 5.379 1 97.12 98 ASP A O 1
ATOM 782 N N . PHE A 1 99 ? 5.879 3.293 3.844 1 96.94 99 PHE A N 1
ATOM 783 C CA . PHE A 1 99 ? 4.969 2.752 2.842 1 96.94 99 PHE A CA 1
ATOM 784 C C . PHE A 1 99 ? 4.488 1.361 3.24 1 96.94 99 PHE A C 1
ATOM 786 O O . PHE A 1 99 ? 3.289 1.08 3.211 1 96.94 99 PHE A O 1
ATOM 793 N N . ILE A 1 100 ? 5.383 0.529 3.584 1 95.19 100 ILE A N 1
ATOM 794 C CA . ILE A 1 100 ? 5.023 -0.831 3.975 1 95.19 100 ILE A CA 1
ATOM 795 C C . ILE A 1 100 ? 4.059 -0.792 5.156 1 95.19 100 ILE A C 1
ATOM 797 O O . ILE A 1 100 ? 2.992 -1.412 5.113 1 95.19 100 ILE A O 1
ATOM 801 N N . ASN A 1 101 ? 4.375 0.002 6.141 1 96.19 101 ASN A N 1
ATOM 802 C CA . ASN A 1 101 ? 3.51 0.101 7.312 1 96.19 101 ASN A CA 1
ATOM 803 C C . ASN A 1 101 ? 2.174 0.753 6.969 1 96.19 101 ASN A C 1
ATOM 805 O O . ASN A 1 101 ? 1.137 0.38 7.523 1 96.19 101 ASN A O 1
ATOM 809 N N . GLY A 1 102 ? 2.18 1.708 6.148 1 96.56 102 GLY A N 1
ATOM 810 C CA . GLY A 1 102 ? 0.938 2.318 5.699 1 96.56 102 GLY A CA 1
ATOM 811 C C . GLY A 1 102 ? -0.003 1.335 5.031 1 96.56 102 GLY A C 1
ATOM 812 O O . GLY A 1 102 ? -1.21 1.352 5.281 1 96.56 102 GLY A O 1
ATOM 813 N N . PHE A 1 103 ? 0.563 0.529 4.316 1 95.25 103 PHE A N 1
ATOM 814 C CA . PHE A 1 103 ? -0.259 -0.431 3.59 1 95.25 103 PHE A CA 1
ATOM 815 C C . PHE A 1 103 ? -0.719 -1.556 4.508 1 95.25 103 PHE A C 1
ATOM 817 O O . PHE A 1 103 ? -1.836 -2.059 4.371 1 95.25 103 PHE A O 1
ATOM 824 N N . ILE A 1 104 ? 0.099 -1.923 5.383 1 95.5 104 ILE A N 1
ATOM 825 C CA . ILE A 1 104 ? -0.313 -2.881 6.402 1 95.5 104 ILE A CA 1
ATOM 826 C C . ILE A 1 104 ? -1.468 -2.301 7.219 1 95.5 104 ILE A C 1
ATOM 828 O O . ILE A 1 104 ? -2.461 -2.986 7.469 1 95.5 104 ILE A O 1
ATOM 832 N N . MET A 1 105 ? -1.376 -1.065 7.566 1 95.56 105 MET A N 1
ATOM 833 C CA . MET A 1 105 ? -2.398 -0.411 8.375 1 95.56 105 MET A CA 1
ATOM 834 C C . MET A 1 105 ? -3.723 -0.334 7.625 1 95.56 105 MET A C 1
ATOM 836 O O . MET A 1 105 ? -4.789 -0.334 8.242 1 95.56 105 MET A O 1
ATOM 840 N N . LEU A 1 106 ? -3.617 -0.245 6.348 1 95.88 106 LEU A N 1
ATOM 841 C CA . LEU A 1 106 ? -4.824 -0.215 5.531 1 95.88 106 LEU A CA 1
ATOM 842 C C . LEU A 1 106 ? -5.688 -1.445 5.789 1 95.88 106 LEU A C 1
ATOM 844 O O . LEU A 1 106 ? -6.914 -1.379 5.695 1 95.88 106 LEU A O 1
ATOM 848 N N . LEU A 1 107 ? -5.055 -2.586 6.113 1 96.06 107 LEU A N 1
ATOM 849 C CA . LEU A 1 107 ? -5.75 -3.852 6.32 1 96.06 107 LEU A CA 1
ATOM 850 C C . LEU A 1 107 ? -6.172 -4.008 7.777 1 96.06 107 LEU A C 1
ATOM 852 O O . LEU A 1 107 ? -6.938 -4.918 8.109 1 96.06 107 LEU A O 1
ATOM 856 N N . GLU A 1 108 ? -5.617 -3.16 8.562 1 89.75 108 GLU A N 1
ATOM 857 C CA . GLU A 1 108 ? -5.941 -3.27 9.977 1 89.75 108 GLU A CA 1
ATOM 858 C C . GLU A 1 108 ? -7.242 -2.543 10.305 1 89.75 108 GLU A C 1
ATOM 860 O O . GLU A 1 108 ? -7.602 -1.572 9.633 1 89.75 108 GLU A O 1
ATOM 865 N N . SER A 1 109 ? -8.125 -3.291 11.062 1 66.69 109 SER A N 1
ATOM 866 C CA . SER A 1 109 ? -9.375 -2.676 11.484 1 66.69 109 SER A CA 1
ATOM 867 C C . SER A 1 109 ? -9.133 -1.365 12.227 1 66.69 109 SER A C 1
ATOM 869 O O . SER A 1 109 ? -8.125 -1.226 12.93 1 66.69 109 SER A O 1
ATOM 871 N N . THR A 1 110 ? -9.602 -0.316 11.594 1 53.78 110 THR A N 1
ATOM 872 C CA . THR A 1 110 ? -9.68 0.903 12.391 1 53.78 110 THR A CA 1
ATOM 873 C C . THR A 1 110 ? -10.602 0.707 13.594 1 53.78 110 THR A C 1
ATOM 875 O O . THR A 1 110 ? -11.531 -0.097 13.539 1 53.78 110 THR A O 1
ATOM 878 N N . MET B 1 1 ? 27.172 -0.168 -58.781 1 24.91 1 MET B N 1
ATOM 879 C CA . MET B 1 1 ? 27.156 -1.24 -57.781 1 24.91 1 MET B CA 1
ATOM 880 C C . MET B 1 1 ? 26.219 -0.897 -56.656 1 24.91 1 MET B C 1
ATOM 882 O O . MET B 1 1 ? 26.656 -0.774 -55.5 1 24.91 1 MET B O 1
ATOM 886 N N . ALA B 1 2 ? 25.109 -0.182 -56.844 1 33.34 2 ALA B N 1
ATOM 887 C CA . ALA B 1 2 ? 24.266 0.475 -55.875 1 33.34 2 ALA B CA 1
ATOM 888 C C . ALA B 1 2 ? 23.422 -0.545 -55.094 1 33.34 2 ALA B C 1
ATOM 890 O O . ALA B 1 2 ? 22.594 -1.247 -55.688 1 33.34 2 ALA B O 1
ATOM 891 N N . LYS B 1 3 ? 24.047 -1.168 -54 1 32 3 LYS B N 1
ATOM 892 C CA . LYS B 1 3 ? 23.516 -2.156 -53.062 1 32 3 LYS B CA 1
ATOM 893 C C . LYS B 1 3 ? 22.125 -1.753 -52.562 1 32 3 LYS B C 1
ATOM 895 O O . LYS B 1 3 ? 21.812 -0.563 -52.469 1 32 3 LYS B O 1
ATOM 900 N N . GLY B 1 4 ? 21.062 -2.615 -52.75 1 29.25 4 GLY B N 1
ATOM 901 C CA . GLY B 1 4 ? 19.656 -2.787 -52.406 1 29.25 4 GLY B CA 1
ATOM 902 C C . GLY B 1 4 ? 19.391 -2.508 -50.938 1 29.25 4 GLY B C 1
ATOM 903 O O . GLY B 1 4 ? 20.078 -3.029 -50.062 1 29.25 4 GLY B O 1
ATOM 904 N N . PHE B 1 5 ? 19 -1.308 -50.531 1 34.31 5 PHE B N 1
ATOM 905 C CA . PHE B 1 5 ? 18.516 -0.869 -49.219 1 34.31 5 PHE B CA 1
ATOM 906 C C . PHE B 1 5 ? 17.531 -1.868 -48.656 1 34.31 5 PHE B C 1
ATOM 908 O O . PHE B 1 5 ? 16.469 -2.096 -49.25 1 34.31 5 PHE B O 1
ATOM 915 N N . SER B 1 6 ? 18.031 -3.117 -48.125 1 33.59 6 SER B N 1
ATOM 916 C CA . SER B 1 6 ? 17.312 -4.18 -47.438 1 33.59 6 SER B CA 1
ATOM 917 C C . SER B 1 6 ? 16.344 -3.613 -46.406 1 33.59 6 SER B C 1
ATOM 919 O O . SER B 1 6 ? 16.734 -2.793 -45.562 1 33.59 6 SER B O 1
ATOM 921 N N . ARG B 1 7 ? 15.055 -3.443 -46.719 1 29.91 7 ARG B N 1
ATOM 922 C CA . ARG B 1 7 ? 13.875 -3.182 -45.906 1 29.91 7 ARG B CA 1
ATOM 923 C C . ARG B 1 7 ? 13.906 -4.016 -44.625 1 29.91 7 ARG B C 1
ATOM 925 O O . ARG B 1 7 ? 13.883 -5.246 -44.688 1 29.91 7 ARG B O 1
ATOM 932 N N . VAL B 1 8 ? 14.672 -3.633 -43.594 1 33.84 8 VAL B N 1
ATOM 933 C CA . VAL B 1 8 ? 14.688 -4.141 -42.219 1 33.84 8 VAL B CA 1
ATOM 934 C C . VAL B 1 8 ? 13.258 -4.375 -41.75 1 33.84 8 VAL B C 1
ATOM 936 O O . VAL B 1 8 ? 12.414 -3.479 -41.812 1 33.84 8 VAL B O 1
ATOM 939 N N . ASP B 1 9 ? 12.727 -5.664 -41.812 1 32.66 9 ASP B N 1
ATOM 940 C CA . ASP B 1 9 ? 11.469 -6.223 -41.312 1 32.66 9 ASP B CA 1
ATOM 941 C C . ASP B 1 9 ? 11.195 -5.793 -39.875 1 32.66 9 ASP B C 1
ATOM 943 O O . ASP B 1 9 ? 11.984 -6.082 -38.969 1 32.66 9 ASP B O 1
ATOM 947 N N . GLN B 1 10 ? 10.617 -4.656 -39.625 1 33.59 10 GLN B N 1
ATOM 948 C CA . GLN B 1 10 ? 10.047 -4.125 -38.406 1 33.59 10 GLN B CA 1
ATOM 949 C C . GLN B 1 10 ? 9.203 -5.176 -37.688 1 33.59 10 GLN B C 1
ATOM 951 O O . GLN B 1 10 ? 8.508 -4.867 -36.719 1 33.59 10 GLN B O 1
ATOM 956 N N . ASP B 1 11 ? 8.938 -6.355 -38.281 1 34.25 11 ASP B N 1
ATOM 957 C CA . ASP B 1 11 ? 8.008 -7.309 -37.688 1 34.25 11 ASP B CA 1
ATOM 958 C C . ASP B 1 11 ? 8.539 -7.836 -36.344 1 34.25 11 ASP B C 1
ATOM 960 O O . ASP B 1 11 ? 7.895 -8.664 -35.719 1 34.25 11 ASP B O 1
ATOM 964 N N . ALA B 1 12 ? 9.867 -7.789 -36.125 1 35.03 12 ALA B N 1
ATOM 965 C CA . ALA B 1 12 ? 10.312 -8.508 -34.938 1 35.03 12 ALA B CA 1
ATOM 966 C C . ALA B 1 12 ? 9.656 -7.957 -33.688 1 35.03 12 ALA B C 1
ATOM 968 O O . ALA B 1 12 ? 9.734 -8.562 -32.594 1 35.03 12 ALA B O 1
ATOM 969 N N . PHE B 1 13 ? 9.383 -6.645 -33.656 1 37.31 13 PHE B N 1
ATOM 970 C CA . PHE B 1 13 ? 8.914 -6.082 -32.375 1 37.31 13 PHE B CA 1
ATOM 971 C C . PHE B 1 13 ? 7.508 -6.578 -32.062 1 37.31 13 PHE B C 1
ATOM 973 O O . PHE B 1 13 ? 6.988 -6.316 -30.984 1 37.31 13 PHE B O 1
ATOM 980 N N . LYS B 1 14 ? 6.598 -6.98 -32.938 1 38.03 14 LYS B N 1
ATOM 981 C CA . LYS B 1 14 ? 5.211 -7.371 -32.719 1 38.03 14 LYS B CA 1
ATOM 982 C C . LYS B 1 14 ? 5.141 -8.695 -31.953 1 38.03 14 LYS B C 1
ATOM 984 O O . LYS B 1 14 ? 4.059 -9.125 -31.547 1 38.03 14 LYS B O 1
ATOM 989 N N . GLY B 1 15 ? 5.984 -9.625 -32.281 1 35.72 15 GLY B N 1
ATOM 990 C CA . GLY B 1 15 ? 5.762 -11 -31.844 1 35.72 15 GLY B CA 1
ATOM 991 C C . GLY B 1 15 ? 5.664 -11.141 -30.344 1 35.72 15 GLY B C 1
ATOM 992 O O . GLY B 1 15 ? 5.297 -12.203 -29.828 1 35.72 15 GLY B O 1
ATOM 993 N N . GLY B 1 16 ? 6.594 -10.586 -29.609 1 36.75 16 GLY B N 1
ATOM 994 C CA . GLY B 1 16 ? 6.664 -10.797 -28.172 1 36.75 16 GLY B CA 1
ATOM 995 C C . GLY B 1 16 ? 5.488 -10.188 -27.422 1 36.75 16 GLY B C 1
ATOM 996 O O . GLY B 1 16 ? 5.461 -10.195 -26.188 1 36.75 16 GLY B O 1
ATOM 997 N N . SER B 1 17 ? 4.758 -9.281 -27.953 1 42.06 17 SER B N 1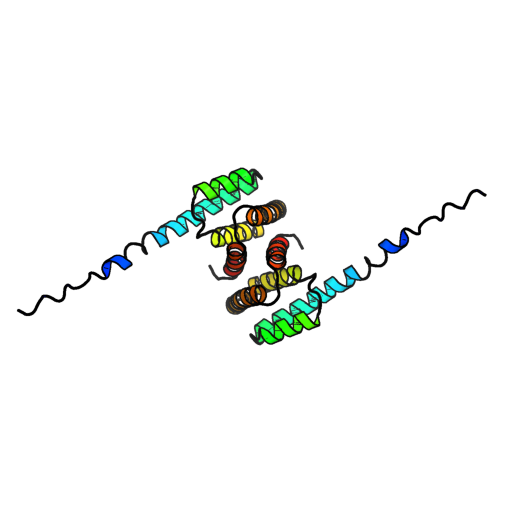
ATOM 998 C CA . SER B 1 17 ? 3.674 -8.531 -27.328 1 42.06 17 SER B CA 1
ATOM 999 C C . SER B 1 17 ? 2.418 -9.383 -27.188 1 42.06 17 SER B C 1
ATOM 1001 O O . SER B 1 17 ? 1.517 -9.062 -26.422 1 42.06 17 SER B O 1
ATOM 1003 N N . ASP B 1 18 ? 2.074 -10.219 -28.016 1 43.09 18 ASP B N 1
ATOM 1004 C CA . ASP B 1 18 ? 0.84 -10.992 -28.062 1 43.09 18 ASP B CA 1
ATOM 1005 C C . ASP B 1 18 ? 0.812 -12.047 -26.953 1 43.09 18 ASP B C 1
ATOM 1007 O O . ASP B 1 18 ? -0.26 -12.492 -26.531 1 43.09 18 ASP B O 1
ATOM 1011 N N . ARG B 1 19 ? 1.847 -12.883 -26.625 1 43.34 19 ARG B N 1
ATOM 1012 C CA . ARG B 1 19 ? 2.002 -13.898 -25.578 1 43.34 19 ARG B CA 1
ATOM 1013 C C . ARG B 1 19 ? 2.053 -13.258 -24.203 1 43.34 19 ARG B C 1
ATOM 1015 O O . ARG B 1 19 ? 1.996 -13.961 -23.188 1 43.34 19 ARG B O 1
ATOM 1022 N N . ILE B 1 20 ? 2.426 -12.062 -23.969 1 48.78 20 ILE B N 1
ATOM 1023 C CA . ILE B 1 20 ? 2.586 -11.266 -22.766 1 48.78 20 ILE B CA 1
ATOM 1024 C C . ILE B 1 20 ? 1.22 -11.008 -22.141 1 48.78 20 ILE B C 1
ATOM 1026 O O . ILE B 1 20 ? 1.056 -11.125 -20.922 1 48.78 20 ILE B O 1
ATOM 1030 N N . GLY B 1 21 ? 0.246 -10.742 -23.047 1 53.53 21 GLY B N 1
ATOM 1031 C CA . GLY B 1 21 ? -1.105 -10.477 -22.578 1 53.53 21 GLY B CA 1
ATOM 1032 C C . GLY B 1 21 ? -1.798 -11.703 -22.016 1 53.53 21 GLY B C 1
ATOM 1033 O O . GLY B 1 21 ? -2.645 -11.594 -21.125 1 53.53 21 GLY B O 1
ATOM 1034 N N . GLY B 1 22 ? -1.479 -12.891 -22.578 1 59.53 22 GLY B N 1
ATOM 1035 C CA . GLY B 1 22 ? -2.119 -14.133 -22.188 1 59.53 22 GLY B CA 1
ATOM 1036 C C . GLY B 1 22 ? -1.709 -14.609 -20.797 1 59.53 22 GLY B C 1
ATOM 1037 O O . GLY B 1 22 ? -2.5 -15.242 -20.094 1 59.53 22 GLY B O 1
ATOM 1038 N N . ASP B 1 23 ? -0.508 -14.148 -20.391 1 83.88 23 ASP B N 1
ATOM 1039 C CA . ASP B 1 23 ? 0.064 -14.656 -19.156 1 83.88 23 ASP B CA 1
ATOM 1040 C C . ASP B 1 23 ? -0.506 -13.906 -17.953 1 83.88 23 ASP B C 1
ATOM 1042 O O . ASP B 1 23 ? -0.693 -14.492 -16.875 1 83.88 23 ASP B O 1
ATOM 1046 N N . LEU B 1 24 ? -1.047 -12.719 -18.266 1 89.88 24 LEU B N 1
ATOM 1047 C CA . LEU B 1 24 ? -1.479 -11.914 -17.125 1 89.88 24 LEU B CA 1
ATOM 1048 C C . LEU B 1 24 ? -2.83 -12.391 -16.609 1 89.88 24 LEU B C 1
ATOM 1050 O O . LEU B 1 24 ? -3.008 -12.562 -15.391 1 89.88 24 LEU B O 1
ATOM 1054 N N . PRO B 1 25 ? -3.758 -12.695 -17.438 1 91.62 25 PRO B N 1
ATOM 1055 C CA . PRO B 1 25 ? -5.023 -13.227 -16.922 1 91.62 25 PRO B CA 1
ATOM 1056 C C . PRO B 1 25 ? -4.848 -14.539 -16.172 1 91.62 25 PRO B C 1
ATOM 1058 O O . PRO B 1 25 ? -5.504 -14.766 -15.148 1 91.62 25 PRO B O 1
ATOM 1061 N N . ARG B 1 26 ? -4.078 -15.328 -16.719 1 93.19 26 ARG B N 1
ATOM 1062 C CA . ARG B 1 26 ? -3.801 -16.578 -16.031 1 93.19 26 ARG B CA 1
ATOM 1063 C C . ARG B 1 26 ? -3.119 -16.328 -14.695 1 93.19 26 ARG B C 1
ATOM 1065 O O . ARG B 1 26 ? -3.465 -16.953 -13.688 1 93.19 26 ARG B O 1
ATOM 1072 N N . TYR B 1 27 ? -2.172 -15.477 -14.727 1 95.88 27 TYR B N 1
ATOM 1073 C CA . TYR B 1 27 ? -1.483 -15.117 -13.492 1 95.88 27 TYR B CA 1
ATOM 1074 C C . TYR B 1 27 ? -2.471 -14.633 -12.438 1 95.88 27 TYR B C 1
ATOM 1076 O O . TYR B 1 27 ? -2.387 -15.023 -11.273 1 95.88 27 TYR B O 1
ATOM 1084 N N . LYS B 1 28 ? -3.391 -13.82 -12.805 1 96.25 28 LYS B N 1
ATOM 1085 C CA . LYS B 1 28 ? -4.383 -13.273 -11.875 1 96.25 28 LYS B CA 1
ATOM 1086 C C . LYS B 1 28 ? -5.238 -14.383 -11.273 1 96.25 28 LYS B C 1
ATOM 1088 O O . LYS B 1 28 ? -5.488 -14.391 -10.07 1 96.25 28 LYS B O 1
ATOM 1093 N N . LYS B 1 29 ? -5.645 -15.266 -12.094 1 96.31 29 LYS B N 1
ATOM 1094 C CA . LYS B 1 29 ? -6.43 -16.391 -11.602 1 96.31 29 LYS B CA 1
ATOM 1095 C C . LYS B 1 29 ? -5.621 -17.234 -10.625 1 96.31 29 LYS B C 1
ATOM 1097 O O . LYS B 1 29 ? -6.113 -17.609 -9.562 1 96.31 29 LYS B O 1
ATOM 1102 N N . ASP B 1 30 ? -4.426 -17.5 -11.008 1 97.12 30 ASP B N 1
ATOM 1103 C CA . ASP B 1 30 ? -3.568 -18.328 -10.172 1 97.12 30 ASP B CA 1
ATOM 1104 C C . ASP B 1 30 ? -3.285 -17.656 -8.836 1 97.12 30 ASP B C 1
ATOM 1106 O O . ASP B 1 30 ? -3.291 -18.312 -7.785 1 97.12 30 ASP B O 1
ATOM 1110 N N . THR B 1 31 ? -3.059 -16.391 -8.844 1 97.62 31 THR B N 1
ATOM 1111 C CA . THR B 1 31 ? -2.736 -15.695 -7.605 1 97.62 31 THR B CA 1
ATOM 1112 C C . THR B 1 31 ? -3.949 -15.648 -6.68 1 97.62 31 THR B C 1
ATOM 1114 O O . THR B 1 31 ? -3.807 -15.734 -5.461 1 97.62 31 THR B O 1
ATOM 1117 N N . VAL B 1 32 ? -5.148 -15.492 -7.246 1 98.06 32 VAL B N 1
ATOM 1118 C CA . VAL B 1 32 ? -6.352 -15.555 -6.422 1 98.06 32 VAL B CA 1
ATOM 1119 C C . VAL B 1 32 ? -6.418 -16.891 -5.695 1 98.06 32 VAL B C 1
ATOM 1121 O O . VAL B 1 32 ? -6.68 -16.938 -4.492 1 98.06 32 VAL B O 1
ATOM 1124 N N . THR B 1 33 ? -6.145 -17.938 -6.434 1 98.38 33 THR B N 1
ATOM 1125 C CA . THR B 1 33 ? -6.133 -19.266 -5.855 1 98.38 33 THR B CA 1
ATOM 1126 C C . THR B 1 33 ? -5.074 -19.375 -4.762 1 98.38 33 THR B C 1
ATOM 1128 O O . THR B 1 33 ? -5.34 -19.906 -3.68 1 98.38 33 THR B O 1
ATOM 1131 N N . ILE B 1 34 ? -3.9 -18.875 -4.992 1 98.69 34 ILE B N 1
ATOM 1132 C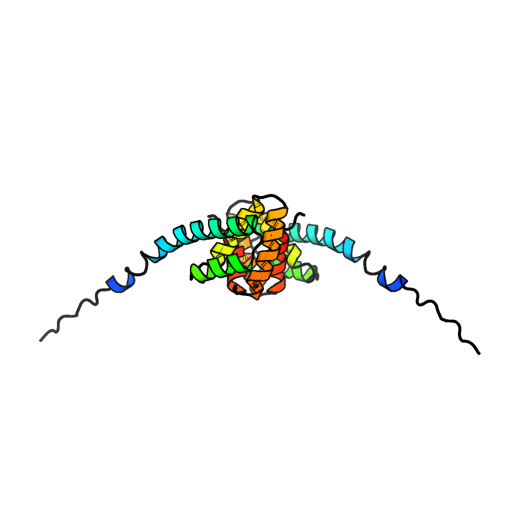 CA . ILE B 1 34 ? -2.783 -18.922 -4.055 1 98.69 34 ILE B CA 1
ATOM 1133 C C . ILE B 1 34 ? -3.139 -18.156 -2.781 1 98.69 34 ILE B C 1
ATOM 1135 O O . ILE B 1 34 ? -2.9 -18.641 -1.673 1 98.69 34 ILE B O 1
ATOM 1139 N N . ILE B 1 35 ? -3.764 -17.031 -2.904 1 98.75 35 ILE B N 1
ATOM 1140 C CA . ILE B 1 35 ? -4.137 -16.203 -1.765 1 98.75 35 ILE B CA 1
ATOM 1141 C C . ILE B 1 35 ? -5.227 -16.891 -0.953 1 98.75 35 ILE B C 1
ATOM 1143 O O . ILE B 1 35 ? -5.168 -16.922 0.278 1 98.75 35 ILE B O 1
ATOM 1147 N N . GLN B 1 36 ? -6.199 -17.469 -1.628 1 98.62 36 GLN B N 1
ATOM 1148 C CA . GLN B 1 36 ? -7.281 -18.172 -0.95 1 98.62 36 GLN B CA 1
ATOM 1149 C C . GLN B 1 36 ? -6.75 -19.375 -0.174 1 98.62 36 GLN B C 1
ATOM 1151 O O . GLN B 1 36 ? -7.184 -19.625 0.95 1 98.62 36 GLN B O 1
ATOM 1156 N N . GLU B 1 37 ? -5.871 -20.109 -0.8 1 98.69 37 GLU B N 1
ATOM 1157 C CA . GLU B 1 37 ? -5.234 -21.219 -0.107 1 98.69 37 GLU B CA 1
ATOM 1158 C C . GLU B 1 37 ? -4.496 -20.75 1.141 1 98.69 37 GL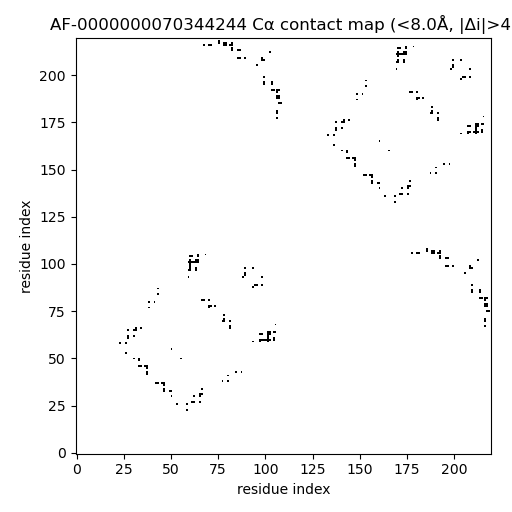U B C 1
ATOM 1160 O O . GLU B 1 37 ? -4.543 -21.391 2.186 1 98.69 37 GLU B O 1
ATOM 1165 N N . TYR B 1 38 ? -3.785 -19.609 1.001 1 98.75 38 TYR B N 1
ATOM 1166 C CA . TYR B 1 38 ? -3.098 -19.047 2.158 1 98.75 38 TYR B CA 1
ATOM 1167 C C . TYR B 1 38 ? -4.09 -18.688 3.258 1 98.75 38 TYR B C 1
ATOM 1169 O O . TYR B 1 38 ? -3.85 -18.969 4.434 1 98.75 38 TYR B O 1
ATOM 1177 N N . PHE B 1 39 ? -5.211 -18.125 2.971 1 98.5 39 PHE B N 1
ATOM 1178 C CA . PHE B 1 39 ? -6.219 -17.734 3.949 1 98.5 39 PHE B CA 1
ATOM 1179 C C . PHE B 1 39 ? -6.801 -18.953 4.641 1 98.5 39 PHE B C 1
ATOM 1181 O O . PHE B 1 39 ? -7.262 -18.875 5.781 1 98.5 39 PHE B O 1
ATOM 1188 N N . LEU B 1 40 ? -6.773 -20.031 3.988 1 97.94 40 LEU B N 1
ATOM 1189 C CA . LEU B 1 40 ? -7.312 -21.266 4.551 1 97.94 40 LEU B CA 1
ATOM 1190 C C . LEU B 1 40 ? -6.273 -21.969 5.43 1 97.94 40 LEU B C 1
ATOM 1192 O O . LEU B 1 40 ? -6.617 -22.516 6.477 1 97.94 40 LEU B O 1
ATOM 1196 N N . SER B 1 41 ? -5.004 -21.906 5.043 1 97.88 41 SER B N 1
ATOM 1197 C CA . SER B 1 41 ? -3.99 -22.75 5.664 1 97.88 41 SER B CA 1
ATOM 1198 C C . SER B 1 41 ? -3.098 -21.953 6.602 1 97.88 41 SER B C 1
ATOM 1200 O O . SER B 1 41 ? -2.395 -22.531 7.441 1 97.88 41 SER B O 1
ATOM 1202 N N . ASP B 1 42 ? -2.949 -20.562 6.344 1 98 42 ASP B N 1
ATOM 1203 C CA . ASP B 1 42 ? -2.051 -19.688 7.094 1 98 42 ASP B CA 1
ATOM 1204 C C . ASP B 1 42 ? -0.597 -20.125 6.93 1 98 42 ASP B C 1
ATOM 1206 O O . ASP B 1 42 ? 0.185 -20.078 7.883 1 98 42 ASP B O 1
ATOM 1210 N N . ASP B 1 43 ? -0.314 -20.641 5.777 1 98.5 43 ASP B N 1
ATOM 1211 C CA . ASP B 1 43 ? 1.021 -21.141 5.488 1 98.5 43 ASP B CA 1
ATOM 1212 C C . ASP B 1 43 ? 1.761 -20.234 4.512 1 98.5 43 ASP B C 1
ATOM 1214 O O . ASP B 1 43 ? 1.619 -20.375 3.297 1 98.5 43 ASP B O 1
ATOM 1218 N N . ILE B 1 44 ? 2.633 -19.406 5.035 1 98.31 44 ILE B N 1
ATOM 1219 C CA . ILE B 1 44 ? 3.357 -18.406 4.25 1 98.31 44 ILE B CA 1
ATOM 1220 C C . ILE B 1 44 ? 4.391 -19.094 3.365 1 98.31 44 ILE B C 1
ATOM 1222 O O . ILE B 1 44 ? 4.586 -18.719 2.211 1 98.31 44 ILE B O 1
ATOM 1226 N N . LEU B 1 45 ? 5.113 -20.141 3.879 1 97.94 45 LEU B N 1
ATOM 1227 C CA . LEU B 1 45 ? 6.137 -20.844 3.117 1 97.94 45 LEU B CA 1
ATOM 1228 C C . LEU B 1 45 ? 5.535 -21.484 1.867 1 97.94 45 LEU B C 1
ATOM 1230 O O . LEU B 1 45 ? 6.148 -21.453 0.797 1 97.94 45 LEU B O 1
ATOM 1234 N N . GLU B 1 46 ? 4.379 -22.109 2.078 1 98.31 46 GLU B N 1
ATOM 1235 C CA . GLU B 1 46 ? 3.693 -22.703 0.929 1 98.31 46 GLU B CA 1
ATOM 1236 C C . GLU B 1 46 ? 3.316 -21.625 -0.089 1 98.31 46 GLU B C 1
ATOM 1238 O O . GLU B 1 46 ? 3.445 -21.844 -1.297 1 98.31 46 GLU B O 1
ATOM 1243 N N . LEU B 1 47 ? 2.777 -20.484 0.332 1 98.56 47 LEU B N 1
ATOM 1244 C CA . LEU B 1 47 ? 2.441 -19.391 -0.572 1 98.56 47 LEU B CA 1
ATOM 1245 C C . LEU B 1 47 ? 3.67 -18.922 -1.352 1 98.56 47 LEU B C 1
ATOM 1247 O O . LEU B 1 47 ? 3.609 -18.766 -2.572 1 98.56 47 LEU B O 1
ATOM 1251 N N . ILE B 1 48 ? 4.816 -18.719 -0.669 1 97.81 48 ILE B N 1
ATOM 1252 C CA . ILE B 1 48 ? 6.051 -18.266 -1.307 1 97.81 48 ILE B CA 1
ATOM 1253 C C . ILE B 1 48 ? 6.484 -19.281 -2.363 1 97.81 48 ILE B C 1
ATOM 1255 O O . ILE B 1 48 ? 6.84 -18.906 -3.484 1 97.81 48 ILE B O 1
ATOM 1259 N N . ARG B 1 49 ? 6.473 -20.562 -2.008 1 97.38 49 ARG B N 1
ATOM 1260 C CA . ARG B 1 49 ? 6.828 -21.609 -2.963 1 97.38 49 ARG B CA 1
ATOM 1261 C C . ARG B 1 49 ? 5.918 -21.562 -4.184 1 97.38 49 ARG B C 1
ATOM 1263 O O . ARG B 1 49 ? 6.375 -21.734 -5.312 1 97.38 49 ARG B O 1
ATOM 1270 N N . SER B 1 50 ? 4.586 -21.375 -3.969 1 97.94 50 SER B N 1
ATOM 1271 C CA . SER B 1 50 ? 3.625 -21.297 -5.062 1 97.94 50 SER B CA 1
ATOM 1272 C C . SER B 1 50 ? 3.932 -20.125 -5.984 1 97.94 50 SER B C 1
ATOM 1274 O O . SER B 1 50 ? 3.865 -20.25 -7.207 1 97.94 50 SER B O 1
ATOM 1276 N N . LEU B 1 51 ? 4.309 -18.984 -5.441 1 97.5 51 LEU B N 1
ATOM 1277 C CA . LEU B 1 51 ? 4.664 -17.828 -6.238 1 97.5 51 LEU B CA 1
ATOM 1278 C C . LEU B 1 51 ? 5.949 -18.062 -7.016 1 97.5 51 LEU B C 1
ATOM 1280 O O . LEU B 1 51 ? 6.07 -17.656 -8.18 1 97.5 51 LEU B O 1
ATOM 1284 N N . GLU B 1 52 ? 6.922 -18.703 -6.383 1 96 52 GLU B N 1
ATOM 1285 C CA . GLU B 1 52 ? 8.172 -19.047 -7.059 1 96 52 GLU B CA 1
ATOM 1286 C C . GLU B 1 52 ? 7.922 -19.953 -8.258 1 96 52 GLU B C 1
ATOM 1288 O O . GLU B 1 52 ? 8.555 -19.797 -9.305 1 96 52 GLU B O 1
ATOM 1293 N N . ASN B 1 53 ? 7.027 -20.875 -8.078 1 96 53 ASN B N 1
ATOM 1294 C CA . ASN B 1 53 ? 6.691 -21.812 -9.141 1 96 53 ASN B CA 1
ATOM 1295 C C . ASN B 1 53 ? 6.016 -21.109 -10.32 1 96 53 ASN B C 1
ATOM 1297 O O . ASN B 1 53 ? 6.191 -21.5 -11.469 1 96 53 ASN B O 1
ATOM 1301 N N . LEU B 1 54 ? 5.238 -20.062 -10.008 1 94.12 54 LEU B N 1
ATOM 1302 C CA . LEU B 1 54 ? 4.652 -19.281 -11.086 1 94.12 54 LEU B CA 1
ATOM 1303 C C . LEU B 1 54 ? 5.73 -18.578 -11.898 1 94.12 54 LEU B C 1
ATOM 1305 O O . LEU B 1 54 ? 5.582 -18.391 -13.109 1 94.12 54 LEU B O 1
ATOM 1309 N N . GLY B 1 55 ? 6.867 -18.125 -11.266 1 89.69 55 GLY B N 1
ATOM 1310 C CA . GLY B 1 55 ? 8.016 -17.562 -11.953 1 89.69 55 GLY B CA 1
ATOM 1311 C C . GLY B 1 55 ? 7.73 -16.219 -12.594 1 89.69 55 GLY B C 1
ATOM 1312 O O . GLY B 1 55 ? 8.273 -15.906 -13.656 1 89.69 55 GLY B O 1
ATOM 1313 N N . SER B 1 56 ? 6.902 -15.438 -12.094 1 91.38 56 SER B N 1
ATOM 1314 C CA . SER B 1 56 ? 6.457 -14.195 -12.711 1 91.38 56 SER B CA 1
ATOM 1315 C C . SER B 1 56 ? 6.762 -12.992 -11.82 1 91.38 56 SER B C 1
ATOM 1317 O O . SER B 1 56 ? 5.859 -12.234 -11.469 1 91.38 56 SER B O 1
ATOM 1319 N N . LEU B 1 57 ? 7.957 -12.727 -11.602 1 92.5 57 LEU B N 1
ATOM 1320 C CA . LEU B 1 57 ? 8.383 -11.633 -10.734 1 92.5 57 LEU B CA 1
ATOM 1321 C C . LEU B 1 57 ? 7.883 -10.289 -11.258 1 92.5 57 LEU B C 1
ATOM 1323 O O . LEU B 1 57 ? 7.684 -9.352 -10.477 1 92.5 57 LEU B O 1
ATOM 1327 N N . GLU B 1 58 ? 7.738 -10.32 -12.594 1 94.69 58 GLU B N 1
ATOM 1328 C CA . GLU B 1 58 ? 7.312 -9.07 -13.219 1 94.69 58 GLU B CA 1
ATOM 1329 C C . GLU B 1 58 ? 5.902 -8.688 -12.781 1 94.69 58 GLU B C 1
ATOM 1331 O O . GLU B 1 58 ? 5.48 -7.543 -12.961 1 94.69 58 GLU B O 1
ATOM 1336 N N . TYR B 1 59 ? 5.102 -9.609 -12.156 1 96.5 59 TYR B N 1
ATOM 1337 C CA . TYR B 1 59 ? 3.713 -9.359 -11.797 1 96.5 59 TYR B CA 1
ATOM 1338 C C . TYR B 1 59 ? 3.553 -9.25 -10.289 1 96.5 59 TYR B C 1
ATOM 1340 O O . TYR B 1 59 ? 2.441 -9.367 -9.766 1 96.5 59 TYR B O 1
ATOM 1348 N N . ASN B 1 60 ? 4.609 -8.992 -9.586 1 97.06 60 ASN B N 1
ATOM 1349 C CA . ASN B 1 60 ? 4.559 -8.875 -8.133 1 97.06 60 ASN B CA 1
ATOM 1350 C C . ASN B 1 60 ? 3.607 -7.77 -7.688 1 97.06 60 ASN B C 1
ATOM 1352 O O . ASN B 1 60 ? 2.881 -7.926 -6.707 1 97.06 60 ASN B O 1
ATOM 1356 N N . SER B 1 61 ? 3.629 -6.695 -8.438 1 97.19 61 SER B N 1
ATOM 1357 C CA . SER B 1 61 ? 2.74 -5.586 -8.102 1 97.19 61 SER B CA 1
ATOM 1358 C C . SER B 1 61 ? 1.276 -5.988 -8.25 1 97.19 61 SER B C 1
ATOM 1360 O O . SER B 1 61 ? 0.435 -5.602 -7.438 1 97.19 61 SER B O 1
ATOM 1362 N N . VAL B 1 62 ? 0.976 -6.789 -9.219 1 97.06 62 VAL B N 1
ATOM 1363 C CA . VAL B 1 62 ? -0.376 -7.285 -9.445 1 97.06 62 VAL B CA 1
ATOM 1364 C C . VAL B 1 62 ? -0.795 -8.195 -8.297 1 97.06 62 VAL B C 1
ATOM 1366 O O . VAL B 1 62 ? -1.93 -8.125 -7.82 1 97.06 62 VAL B O 1
ATOM 1369 N N . PHE B 1 63 ? 0.13 -9.047 -7.883 1 98 63 PHE B N 1
ATOM 1370 C CA . PHE B 1 63 ? -0.137 -9.914 -6.746 1 98 63 PHE B CA 1
ATOM 1371 C C . PHE B 1 63 ? -0.519 -9.102 -5.516 1 98 63 PHE B C 1
ATOM 1373 O O . PHE B 1 63 ? -1.492 -9.422 -4.832 1 98 63 PHE B O 1
ATOM 1380 N N . LEU B 1 64 ? 0.232 -8.055 -5.238 1 97.94 64 LEU B N 1
ATOM 1381 C CA . LEU B 1 64 ? -0.013 -7.227 -4.062 1 97.94 64 LEU B CA 1
ATOM 1382 C C . LEU B 1 64 ? -1.386 -6.57 -4.137 1 97.94 64 LEU B C 1
ATOM 1384 O O . LEU B 1 64 ? -2.121 -6.539 -3.148 1 97.94 64 LEU B O 1
ATOM 1388 N N . LYS B 1 65 ? -1.696 -6.062 -5.242 1 97 65 LYS B N 1
ATOM 1389 C CA . LYS B 1 65 ? -3.02 -5.473 -5.418 1 97 65 LYS B CA 1
ATOM 1390 C C . LYS B 1 65 ? -4.121 -6.492 -5.133 1 97 65 LYS B C 1
ATOM 1392 O O . LYS B 1 65 ? -5.074 -6.195 -4.41 1 97 65 LYS B O 1
ATOM 1397 N N . LYS B 1 66 ? -4.023 -7.691 -5.676 1 97.06 66 LYS B N 1
ATOM 1398 C CA . LYS B 1 66 ? -5.031 -8.734 -5.496 1 97.06 66 LYS B CA 1
ATOM 1399 C C . LYS B 1 66 ? -5.145 -9.141 -4.031 1 97.06 66 LYS B C 1
ATOM 1401 O O . LYS B 1 66 ? -6.246 -9.336 -3.52 1 97.06 66 LYS B O 1
ATOM 1406 N N . LEU B 1 67 ? -3.992 -9.32 -3.432 1 98.31 67 LEU B N 1
ATOM 1407 C CA . LEU B 1 67 ? -3.977 -9.688 -2.021 1 98.31 67 LEU B CA 1
ATOM 1408 C C . LEU B 1 67 ? -4.766 -8.688 -1.185 1 98.31 67 LEU B C 1
ATOM 1410 O O . LEU B 1 67 ? -5.633 -9.078 -0.399 1 98.31 67 LEU B O 1
ATOM 1414 N N . ILE B 1 68 ? -4.516 -7.391 -1.336 1 97.31 68 ILE B N 1
ATOM 1415 C CA . ILE B 1 68 ? -5.141 -6.344 -0.532 1 97.31 68 ILE B CA 1
ATOM 1416 C C . ILE B 1 68 ? -6.633 -6.27 -0.848 1 97.31 68 ILE B C 1
ATOM 1418 O O . ILE B 1 68 ? -7.461 -6.207 0.061 1 97.31 68 ILE B O 1
ATOM 1422 N N . THR B 1 69 ? -6.957 -6.336 -2.139 1 95.81 69 THR B N 1
ATOM 1423 C CA . THR B 1 69 ? -8.352 -6.254 -2.543 1 95.81 69 THR B CA 1
ATOM 1424 C C . THR B 1 69 ? -9.156 -7.418 -1.965 1 95.81 69 THR B C 1
ATOM 1426 O O . THR B 1 69 ? -10.25 -7.223 -1.436 1 95.81 69 THR B O 1
ATOM 1429 N N . LEU B 1 70 ? -8.617 -8.594 -2.043 1 97.31 70 LEU B N 1
ATOM 1430 C CA . LEU B 1 70 ? -9.305 -9.766 -1.522 1 97.31 70 LEU B CA 1
ATOM 1431 C C . LEU B 1 70 ? -9.445 -9.68 -0.006 1 97.31 70 LEU B C 1
ATOM 1433 O O . LEU B 1 70 ? -10.492 -10.039 0.543 1 97.31 70 LEU B O 1
ATOM 1437 N N . ALA B 1 71 ? -8.406 -9.273 0.627 1 97.75 71 ALA B N 1
ATOM 1438 C CA . ALA B 1 71 ? -8.43 -9.172 2.084 1 97.75 71 ALA B CA 1
ATOM 1439 C C . ALA B 1 71 ? -9.461 -8.141 2.543 1 97.75 71 ALA B C 1
ATOM 1441 O O . ALA B 1 71 ? -10.18 -8.367 3.523 1 97.75 71 ALA B O 1
ATOM 1442 N N . MET B 1 72 ? -9.562 -7.051 1.919 1 93.44 72 MET B N 1
ATOM 1443 C CA . MET B 1 72 ? -10.461 -5.965 2.303 1 93.44 72 MET B CA 1
ATOM 1444 C C . MET B 1 72 ? -11.914 -6.387 2.164 1 93.44 72 MET B C 1
ATOM 1446 O O . MET B 1 72 ? -12.797 -5.836 2.83 1 93.44 72 MET B O 1
ATOM 1450 N N . ASP B 1 73 ? -12.164 -7.305 1.254 1 94.06 73 ASP B N 1
ATOM 1451 C CA . ASP B 1 73 ? -13.516 -7.793 0.998 1 94.06 73 ASP B CA 1
ATOM 1452 C C . ASP B 1 73 ? -13.898 -8.891 1.986 1 94.06 73 ASP B C 1
ATOM 1454 O O . ASP B 1 73 ? -15.023 -9.391 1.962 1 94.06 73 ASP B O 1
ATOM 1458 N N . ARG B 1 74 ? -13.008 -9.234 2.898 1 93.81 74 ARG B N 1
ATOM 1459 C CA . ARG B 1 74 ? -13.219 -10.344 3.832 1 93.81 74 ARG B CA 1
ATOM 1460 C C . ARG B 1 74 ? -13.328 -9.828 5.266 1 93.81 74 ARG B C 1
ATOM 1462 O O . ARG B 1 74 ? -13.5 -8.633 5.492 1 93.81 74 ARG B O 1
ATOM 1469 N N . LYS B 1 75 ? -13.43 -10.75 6.195 1 94.25 75 LYS B N 1
ATOM 1470 C CA . LYS B 1 75 ? -13.539 -10.406 7.609 1 94.25 75 LYS B CA 1
ATOM 1471 C C . LYS B 1 75 ? -12.172 -10.117 8.211 1 94.25 75 LYS B C 1
ATOM 1473 O O . LYS B 1 75 ? -11.164 -10.086 7.5 1 94.25 75 LYS B O 1
ATOM 1478 N N . ASN B 1 76 ? -12.07 -9.867 9.508 1 95.56 76 ASN B N 1
ATOM 1479 C CA . ASN B 1 76 ? -10.875 -9.391 10.195 1 95.56 76 ASN B CA 1
ATOM 1480 C C . ASN B 1 76 ? -9.766 -10.438 10.18 1 95.56 76 ASN B C 1
ATOM 1482 O O . ASN B 1 76 ? -8.586 -10.094 10.117 1 95.56 76 ASN B O 1
ATOM 1486 N N . LYS B 1 77 ? -10.109 -11.641 10.18 1 96.31 77 LYS B N 1
ATOM 1487 C CA . LYS B 1 77 ? -9.094 -12.695 10.203 1 96.31 77 LYS B CA 1
ATOM 1488 C C . LYS B 1 77 ? -8.219 -12.648 8.953 1 96.31 77 LYS B C 1
ATOM 1490 O O . LYS B 1 77 ? -6.992 -12.625 9.047 1 96.31 77 LYS B O 1
ATOM 1495 N N . GLU B 1 78 ? -8.852 -12.578 7.766 1 97.88 78 GLU B N 1
ATOM 1496 C CA . GLU B 1 78 ? -8.109 -12.531 6.508 1 97.88 78 GLU B CA 1
ATOM 1497 C C . GLU B 1 78 ? -7.312 -11.242 6.383 1 97.88 78 GLU B C 1
ATOM 1499 O O . GLU B 1 78 ? -6.223 -11.234 5.805 1 97.88 78 GLU B O 1
ATOM 1504 N N . LYS B 1 79 ? -7.84 -10.156 6.902 1 97.81 79 LYS B N 1
ATOM 1505 C CA . LYS B 1 79 ? -7.098 -8.898 6.914 1 97.81 79 LYS B CA 1
ATOM 1506 C C . LYS B 1 79 ? -5.82 -9.023 7.738 1 97.81 79 LYS B C 1
ATOM 1508 O O . LYS B 1 79 ? -4.754 -8.57 7.309 1 97.81 79 LYS B O 1
ATOM 1513 N N . GLU B 1 80 ? -6.016 -9.578 8.883 1 97.69 80 GLU B N 1
ATOM 1514 C CA . GLU B 1 80 ? -4.855 -9.812 9.742 1 97.69 80 GLU B CA 1
ATOM 1515 C C . GLU B 1 80 ? -3.84 -10.727 9.055 1 97.69 80 GLU B C 1
ATOM 1517 O O . GLU B 1 80 ? -2.641 -10.438 9.062 1 97.69 80 GLU B O 1
ATOM 1522 N N . MET B 1 81 ? -4.266 -11.766 8.453 1 97.75 81 MET B N 1
ATOM 1523 C CA . MET B 1 81 ? -3.375 -12.688 7.746 1 97.75 81 MET B CA 1
ATOM 1524 C C . MET B 1 81 ? -2.668 -11.984 6.594 1 97.75 81 MET B C 1
ATOM 1526 O O . MET B 1 81 ? -1.475 -12.188 6.371 1 97.75 81 MET B O 1
ATOM 1530 N N . ALA B 1 82 ? -3.381 -11.148 5.898 1 98.5 82 ALA B N 1
ATOM 1531 C CA . ALA B 1 82 ? -2.791 -10.391 4.793 1 98.5 82 ALA B CA 1
ATOM 1532 C C . ALA B 1 82 ? -1.711 -9.438 5.297 1 98.5 82 ALA B C 1
ATOM 1534 O O . ALA B 1 82 ? -0.679 -9.266 4.645 1 98.5 82 ALA B O 1
ATOM 1535 N N . SER B 1 83 ? -1.97 -8.742 6.395 1 97.75 83 SER B N 1
ATOM 1536 C CA . SER B 1 83 ? -0.979 -7.828 6.957 1 97.75 83 SER B CA 1
ATOM 1537 C C . SER B 1 83 ? 0.317 -8.555 7.293 1 97.75 83 SER B C 1
ATOM 1539 O O . SER B 1 83 ? 1.409 -8.047 7.031 1 97.75 83 SER B O 1
ATOM 1541 N N . VAL B 1 84 ? 0.191 -9.758 7.91 1 97.12 84 VAL B N 1
ATOM 1542 C CA . VAL B 1 84 ? 1.357 -10.578 8.227 1 97.12 84 VAL B CA 1
ATOM 1543 C C . VAL B 1 84 ? 2.076 -10.969 6.941 1 97.12 84 VAL B C 1
ATOM 1545 O O . VAL B 1 84 ? 3.305 -10.891 6.855 1 97.12 84 VAL B O 1
ATOM 1548 N N . LEU B 1 85 ? 1.337 -11.391 5.961 1 98.31 85 LEU B N 1
ATOM 1549 C CA . LEU B 1 85 ? 1.903 -11.812 4.684 1 98.31 85 LEU B CA 1
ATOM 1550 C C . LEU B 1 85 ? 2.658 -10.664 4.016 1 98.31 85 LEU B C 1
ATOM 1552 O O . LEU B 1 85 ? 3.754 -10.859 3.488 1 98.31 85 LEU B O 1
ATOM 1556 N N . LEU B 1 86 ? 2.127 -9.453 4.008 1 97.69 86 LEU B N 1
ATOM 1557 C CA . LEU B 1 86 ? 2.791 -8.289 3.432 1 97.69 86 LEU B CA 1
ATOM 1558 C C . LEU B 1 86 ? 4.168 -8.086 4.059 1 97.69 86 LEU B C 1
ATOM 1560 O O . LEU B 1 86 ? 5.145 -7.832 3.352 1 97.69 86 LEU B O 1
ATOM 1564 N N . SER B 1 87 ? 4.211 -8.203 5.266 1 96.06 87 SER B N 1
ATOM 1565 C CA . SER B 1 87 ? 5.477 -8.055 5.977 1 96.06 87 SER B CA 1
ATOM 1566 C C . SER B 1 87 ? 6.48 -9.117 5.547 1 96.06 87 SER B C 1
ATOM 1568 O O . SER B 1 87 ? 7.645 -8.805 5.289 1 96.06 87 SER B O 1
ATOM 1570 N N . ALA B 1 88 ? 6.027 -10.328 5.496 1 97.06 88 ALA B N 1
ATOM 1571 C CA . ALA B 1 88 ? 6.898 -11.43 5.109 1 97.06 88 ALA B CA 1
ATOM 1572 C C . ALA B 1 88 ? 7.406 -11.258 3.68 1 97.06 88 ALA B C 1
ATOM 1574 O O . ALA B 1 88 ? 8.594 -11.453 3.406 1 97.06 88 ALA B O 1
ATOM 1575 N N . LEU B 1 89 ? 6.543 -10.891 2.766 1 97.38 89 LEU B N 1
ATOM 1576 C CA . LEU B 1 89 ? 6.914 -10.734 1.363 1 97.38 89 LEU B CA 1
ATOM 1577 C C . LEU B 1 89 ? 7.941 -9.617 1.19 1 97.38 89 LEU B C 1
ATOM 1579 O O . LEU B 1 89 ? 8.828 -9.719 0.343 1 97.38 89 LEU B O 1
ATOM 1583 N N . HIS B 1 90 ? 7.758 -8.523 1.901 1 95.81 90 HIS B N 1
ATOM 1584 C CA . HIS B 1 90 ? 8.703 -7.418 1.841 1 95.81 90 HIS B CA 1
ATOM 1585 C C . HIS B 1 90 ? 10.109 -7.871 2.24 1 95.81 90 HIS B C 1
ATOM 1587 O O . HIS B 1 90 ? 11.102 -7.414 1.664 1 95.81 90 HIS B O 1
ATOM 1593 N N . MET B 1 91 ? 10.234 -8.758 3.17 1 93.31 91 MET B N 1
ATOM 1594 C CA . MET B 1 91 ? 11.523 -9.234 3.674 1 93.31 91 MET B CA 1
ATOM 1595 C C . MET B 1 91 ? 12.078 -10.344 2.785 1 93.31 91 MET B C 1
ATOM 1597 O O . MET B 1 91 ? 13.297 -10.484 2.648 1 93.31 91 MET B O 1
ATOM 1601 N N . GLU B 1 92 ? 11.219 -11.086 2.186 1 91.81 92 GLU B N 1
ATOM 1602 C CA . GLU B 1 92 ? 11.656 -12.312 1.522 1 91.81 92 GLU B CA 1
ATOM 1603 C C . GLU B 1 92 ? 11.859 -12.086 0.026 1 91.81 92 GLU B C 1
ATOM 1605 O O . GLU B 1 92 ? 12.891 -12.469 -0.533 1 91.81 92 GLU B O 1
ATOM 1610 N N . MET B 1 93 ? 10.969 -11.531 -0.697 1 93.06 93 MET B N 1
ATOM 1611 C CA . MET B 1 93 ? 11.047 -11.711 -2.145 1 93.06 93 MET B CA 1
ATOM 1612 C C . MET B 1 93 ? 10.602 -10.445 -2.873 1 93.06 93 MET B C 1
ATOM 1614 O O . MET B 1 93 ? 11.062 -10.164 -3.979 1 93.06 93 MET B O 1
ATOM 1618 N N . PHE B 1 94 ? 9.805 -9.641 -2.34 1 96.56 94 PHE B N 1
ATOM 1619 C CA . PHE B 1 94 ? 9.297 -8.477 -3.055 1 96.56 94 PHE B CA 1
ATOM 1620 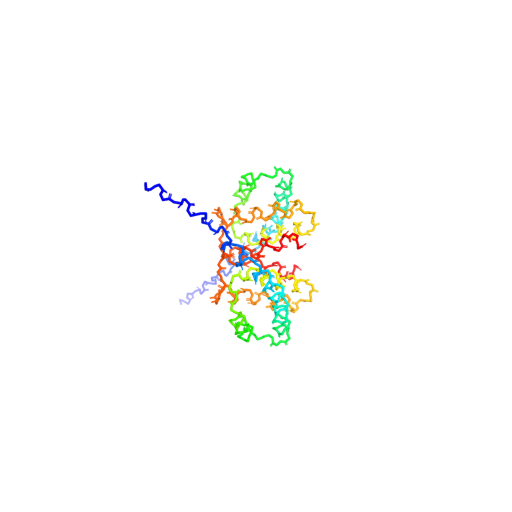C C . PHE B 1 94 ? 10.18 -7.258 -2.795 1 96.56 94 PHE B C 1
ATOM 1622 O O . PHE B 1 94 ? 10.617 -7.031 -1.666 1 96.56 94 PHE B O 1
ATOM 1629 N N . SER B 1 95 ? 10.406 -6.496 -3.822 1 95.38 95 SER B N 1
ATOM 1630 C CA . SER B 1 95 ? 11.203 -5.277 -3.707 1 95.38 95 SER B CA 1
ATOM 1631 C C . SER B 1 95 ? 10.352 -4.102 -3.238 1 95.38 95 SER B C 1
ATOM 1633 O O . SER B 1 95 ? 9.117 -4.18 -3.238 1 95.38 95 SER B O 1
ATOM 1635 N N . THR B 1 96 ? 11 -3.051 -2.859 1 94.44 96 THR B N 1
ATOM 1636 C CA . THR B 1 96 ? 10.328 -1.796 -2.543 1 94.44 96 THR B CA 1
ATOM 1637 C C . THR B 1 96 ? 9.492 -1.315 -3.727 1 94.44 96 THR B C 1
ATOM 1639 O O . THR B 1 96 ? 8.359 -0.858 -3.549 1 94.44 96 THR B O 1
ATOM 1642 N N . GLU B 1 97 ? 10.062 -1.43 -4.852 1 95.5 97 GLU B N 1
ATOM 1643 C CA . GLU B 1 97 ? 9.352 -1.007 -6.055 1 95.5 97 GLU B CA 1
ATOM 1644 C C . GLU B 1 97 ? 8.078 -1.822 -6.266 1 95.5 97 GLU B C 1
ATOM 1646 O O . GLU B 1 97 ? 7.051 -1.28 -6.668 1 95.5 97 GLU B O 1
ATOM 1651 N N . ASP B 1 98 ? 8.172 -3.088 -6.039 1 97.06 98 ASP B N 1
ATOM 1652 C CA . ASP B 1 98 ? 6.973 -3.92 -6.117 1 97.06 98 ASP B CA 1
ATOM 1653 C C . ASP B 1 98 ? 5.871 -3.379 -5.211 1 97.06 98 ASP B C 1
ATOM 1655 O O . ASP B 1 98 ? 4.715 -3.273 -5.629 1 97.06 98 ASP B O 1
ATOM 1659 N N . PHE B 1 99 ? 6.25 -3.035 -4.047 1 96.88 99 PHE B N 1
ATOM 1660 C CA . PHE B 1 99 ? 5.273 -2.568 -3.07 1 96.88 99 PHE B CA 1
ATOM 1661 C C . PHE B 1 99 ? 4.691 -1.222 -3.482 1 96.88 99 PHE B C 1
ATOM 1663 O O . PHE B 1 99 ? 3.473 -1.038 -3.486 1 96.88 99 PHE B O 1
ATOM 1670 N N . ILE B 1 100 ? 5.512 -0.314 -3.811 1 95.25 100 ILE B N 1
ATOM 1671 C CA . ILE B 1 100 ? 5.055 1.012 -4.211 1 95.25 100 ILE B CA 1
ATOM 1672 C C . ILE B 1 100 ? 4.125 0.895 -5.418 1 95.25 100 ILE B C 1
ATOM 1674 O O . ILE B 1 100 ? 3.012 1.427 -5.402 1 95.25 100 ILE B O 1
ATOM 1678 N N . ASN B 1 101 ? 4.535 0.126 -6.395 1 96.25 101 ASN B N 1
ATOM 1679 C CA . ASN B 1 101 ? 3.709 -0.045 -7.586 1 96.25 101 ASN B CA 1
ATOM 1680 C C . ASN B 1 101 ? 2.424 -0.804 -7.273 1 96.25 101 ASN B C 1
ATOM 1682 O O . ASN B 1 101 ? 1.372 -0.516 -7.848 1 96.25 101 ASN B O 1
ATOM 1686 N N . GLY B 1 102 ? 2.486 -1.755 -6.453 1 96.62 102 GLY B N 1
ATOM 1687 C CA . GLY B 1 102 ? 1.289 -2.465 -6.031 1 96.62 102 GLY B CA 1
ATOM 1688 C C . GLY B 1 102 ? 0.256 -1.561 -5.383 1 96.62 102 GLY B C 1
ATOM 1689 O O . GLY B 1 102 ? -0.939 -1.677 -5.664 1 96.62 102 GLY B O 1
ATOM 1690 N N . PHE B 1 103 ? 0.743 -0.715 -4.652 1 95.38 103 PHE B N 1
ATOM 1691 C CA . PHE B 1 103 ? -0.166 0.177 -3.943 1 95.38 103 PHE B CA 1
ATOM 1692 C C . PHE B 1 103 ? -0.703 1.256 -4.875 1 95.38 103 PHE B C 1
ATOM 1694 O O . PHE B 1 103 ? -1.861 1.662 -4.766 1 95.38 103 PHE B O 1
ATOM 1701 N N . ILE B 1 104 ? 0.096 1.692 -5.738 1 95.69 104 ILE B N 1
ATOM 1702 C CA . ILE B 1 104 ? -0.372 2.611 -6.77 1 95.69 104 ILE B CA 1
ATOM 1703 C C . ILE B 1 104 ? -1.454 1.936 -7.609 1 95.69 104 ILE B C 1
ATOM 1705 O O . ILE B 1 104 ? -2.496 2.533 -7.891 1 95.69 104 ILE B O 1
ATOM 1709 N N . MET B 1 105 ? -1.253 0.712 -7.949 1 95.69 105 MET B N 1
ATOM 1710 C CA . MET B 1 105 ? -2.197 -0.027 -8.781 1 95.69 105 MET B CA 1
ATOM 1711 C C . MET B 1 105 ? -3.527 -0.217 -8.062 1 95.69 105 MET B C 1
ATOM 1713 O O . MET B 1 105 ? -4.578 -0.313 -8.703 1 95.69 105 MET B O 1
ATOM 1717 N N . LEU B 1 106 ? -3.447 -0.294 -6.781 1 95.88 106 LEU B N 1
ATOM 1718 C CA . LEU B 1 106 ? -4.668 -0.431 -5.992 1 95.88 106 LEU B CA 1
ATOM 1719 C C . LEU B 1 106 ? -5.629 0.719 -6.273 1 95.88 106 LEU B C 1
ATOM 1721 O O . LEU B 1 106 ? -6.848 0.543 -6.211 1 95.88 106 LEU B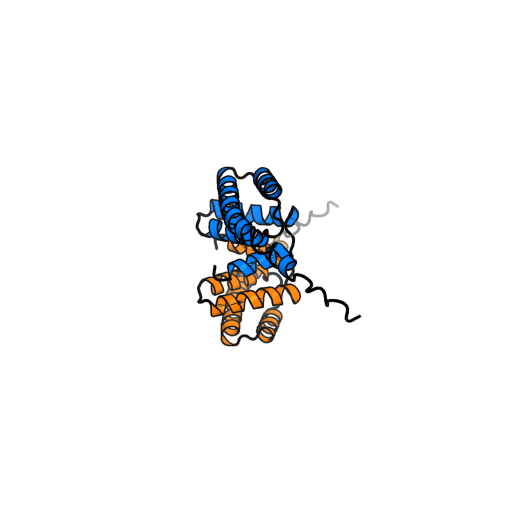 O 1
ATOM 1725 N N . LEU B 1 107 ? -5.09 1.903 -6.594 1 96.19 107 LEU B N 1
ATOM 1726 C CA . LEU B 1 107 ? -5.891 3.102 -6.82 1 96.19 107 LEU B CA 1
ATOM 1727 C C . LEU B 1 107 ? -6.297 3.217 -8.289 1 96.19 107 LEU B C 1
ATOM 1729 O O . LEU B 1 107 ? -7.129 4.055 -8.641 1 96.19 107 LEU B O 1
ATOM 1733 N N . GLU B 1 108 ? -5.648 2.418 -9.055 1 89.94 108 GLU B N 1
ATOM 1734 C CA . GLU B 1 108 ? -5.945 2.496 -10.484 1 89.94 108 GLU B CA 1
ATOM 1735 C C . GLU B 1 108 ? -7.18 1.671 -10.836 1 89.94 108 GLU B C 1
ATOM 1737 O O . GLU B 1 108 ? -7.473 0.671 -10.172 1 89.94 108 GLU B O 1
ATOM 1742 N N . SER B 1 109 ? -8.094 2.342 -11.609 1 66.94 109 SER B N 1
ATOM 1743 C CA . SER B 1 109 ? -9.289 1.628 -12.062 1 66.94 109 SER B CA 1
ATOM 1744 C C . SER B 1 109 ? -8.914 0.345 -12.797 1 66.94 109 SER B C 1
ATOM 1746 O O . SER B 1 109 ? -7.895 0.291 -13.484 1 66.94 109 SER B O 1
ATOM 1748 N N . THR B 1 110 ? -9.305 -0.74 -12.164 1 53.84 110 THR B N 1
ATOM 1749 C CA . THR B 1 110 ? -9.25 -1.961 -12.961 1 53.84 110 THR B CA 1
ATOM 1750 C C . THR B 1 110 ? -10.172 -1.858 -14.172 1 53.84 110 THR B C 1
ATOM 1752 O O . THR B 1 110 ? -11.172 -1.139 -14.133 1 53.84 110 THR B O 1
#

Foldseek 3Di:
DPDDPPPPPPVVVVPVVVVVVVLVVVVLVQLLVLLVVCLVPVDLPSSVVSVVVSVCLVCLLVSLLSQCVVQVVDDPSSVVSSVVNVVVCPPPPHDPVSPVSSVVVNPPDD/DPDDPPPPPPVVVVPVVPVVVVLVVVVLVQLLVLLVVCLVPVDLPSSVVSVVVSVCLVCLLVSLLSQCVVQVVDDPSSVVSSVVNVVVCPPPPHDPVSPVSSVVVNPPDD

Solvent-accessible surface area (backbone atoms only — not comparable to full-atom values): 12682 Å² total; per-residue (Å²): 135,85,77,78,83,74,78,77,74,74,63,71,73,60,65,71,59,65,65,55,62,59,48,49,60,52,47,53,54,51,46,53,52,46,51,52,50,27,69,72,67,73,39,64,68,61,41,53,52,54,51,58,70,68,65,51,74,90,45,46,25,55,49,48,29,50,52,53,55,55,23,70,74,49,58,70,66,45,13,51,51,46,36,54,48,53,55,50,38,55,75,70,75,44,51,71,64,34,52,55,48,7,54,34,50,60,45,44,83,126,134,84,77,78,83,76,78,76,75,73,64,71,74,60,65,70,58,67,66,56,62,60,49,48,61,52,47,54,53,49,47,52,52,46,50,51,50,29,68,72,67,73,38,64,68,61,40,52,53,54,51,59,70,67,65,51,76,90,45,46,24,56,48,48,29,50,52,52,55,54,21,69,75,49,58,69,67,44,12,50,51,46,34,54,48,52,55,49,38,56,75,69,75,44,51,69,64,35,50,54,49,9,56,34,51,60,45,42,85,125

Nearest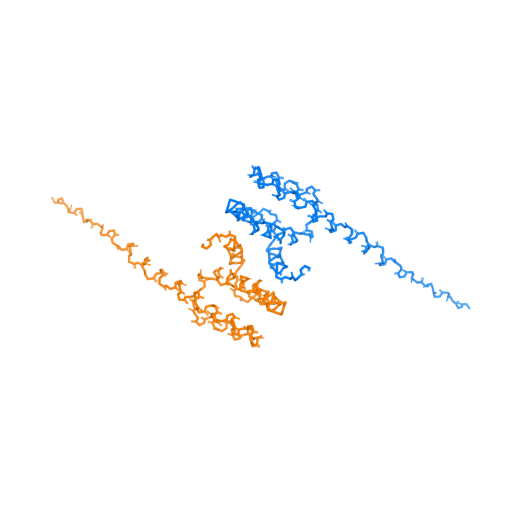 PDB structures (foldseek):
  2rg8-assembly2_B  TM=9.394E-01  e=9.866E-03  Homo sapiens
  2zu6-assembly2_E  TM=9.530E-01  e=3.369E-02  Homo sapiens
  2ggf-assembly1_A  TM=9.346E-01  e=3.013E-02  Homo sapiens
  8xxn-assembly1_CD  TM=9.610E-01  e=6.962E-02  Homo sapiens
  2kzt-assembly1_A  TM=9.013E-01  e=4.212E-02  Homo sapiens

InterPro domains:
  IPR003891 Initiation factor eIF-4 gamma, MA3 [PF02847] (28-109)
  IPR003891 Initiation factor eIF-4 gamma, MA3 [PS51366] (26-110)
  IPR003891 Initiation factor eIF-4 gamma, MA3 [SM00544] (27-110)
  IPR016024 Armadillo-type fold [SSF48371] (26-109)
  IPR039778 Programmed cell death protein 4 [PTHR12626] (22-109)